Protein AF-A0A9P0M7F9-F1 (afdb_monomer_lite)

Secondary structure (DSSP, 8-state):
-HHHHHHHHHHHHHHHHHHHHHHHHHHHHHHHHHHHHHHHHHHHHHHHHHHHHHHHHHHHHHHHHHHHHHHHHHHHHHHHHHHHHHHHHHHHHHHHHHHHHHHHHHIIIII--HHHHHHHHHHHHHHHHHHHHHHHHHHHHHHHS--S-----HHHHHHHHHHHHHHTGGGSPPSSS--TTS-TT-SSPPHHHHHHHHTTHHHHHHHHHHHT-

Structure (mmCIF, N/CA/C/O backbone):
data_AF-A0A9P0M7F9-F1
#
_entry.id   AF-A0A9P0M7F9-F1
#
loop_
_atom_site.group_PDB
_atom_site.id
_atom_site.type_symbol
_atom_site.label_atom_id
_atom_site.label_alt_id
_atom_site.label_comp_id
_atom_site.label_asym_id
_atom_site.label_entity_id
_atom_site.label_seq_id
_atom_site.pdbx_PDB_ins_code
_atom_site.Cartn_x
_atom_site.Cartn_y
_atom_site.Cartn_z
_atom_site.occupancy
_atom_site.B_iso_or_equiv
_atom_site.auth_seq_id
_atom_site.auth_comp_id
_atom_site.auth_asym_id
_atom_site.auth_atom_id
_atom_site.pdbx_PDB_model_num
ATOM 1 N N . MET A 1 1 ? 75.084 3.796 -74.643 1.00 55.34 1 MET A N 1
ATOM 2 C CA . MET A 1 1 ? 74.891 2.445 -74.064 1.00 55.34 1 MET A CA 1
ATOM 3 C C . MET A 1 1 ? 74.131 2.438 -72.735 1.00 55.34 1 MET A C 1
ATOM 5 O O . MET A 1 1 ? 73.376 1.502 -72.531 1.00 55.34 1 MET A O 1
ATOM 9 N N . ALA A 1 2 ? 74.240 3.457 -71.868 1.00 57.69 2 ALA A N 1
ATOM 10 C CA . ALA A 1 2 ? 73.523 3.485 -70.578 1.00 57.69 2 ALA A CA 1
ATOM 11 C C . ALA A 1 2 ? 71.979 3.423 -70.687 1.00 57.69 2 ALA A C 1
ATOM 13 O O . ALA A 1 2 ? 71.331 2.761 -69.889 1.00 57.69 2 ALA A O 1
ATOM 14 N N . SER A 1 3 ? 71.382 4.046 -71.711 1.00 68.88 3 SER A N 1
ATOM 15 C CA . SER A 1 3 ? 69.916 4.082 -71.886 1.00 68.88 3 SER A CA 1
ATOM 16 C C . SER A 1 3 ? 69.284 2.717 -72.198 1.00 68.88 3 SER A C 1
ATOM 18 O O . SER A 1 3 ? 68.192 2.436 -71.718 1.00 68.88 3 SER A O 1
ATOM 20 N N . VAL A 1 4 ? 69.964 1.861 -72.965 1.00 71.88 4 VAL A N 1
ATOM 21 C CA . VAL A 1 4 ? 69.445 0.529 -73.319 1.00 71.88 4 VAL A CA 1
ATOM 22 C C . VAL A 1 4 ? 69.575 -0.426 -72.133 1.00 71.88 4 VAL A C 1
ATOM 24 O O . VAL A 1 4 ? 68.657 -1.187 -71.863 1.00 71.88 4 VAL A O 1
ATOM 27 N N . TYR A 1 5 ? 70.673 -0.334 -71.376 1.00 74.62 5 TYR A N 1
ATOM 28 C CA . TYR A 1 5 ? 70.847 -1.100 -70.142 1.00 74.62 5 TYR A CA 1
ATOM 29 C C . TYR A 1 5 ? 69.759 -0.777 -69.111 1.00 74.62 5 TYR A C 1
ATOM 31 O O . TYR A 1 5 ? 69.183 -1.696 -68.543 1.00 74.62 5 TYR A O 1
ATOM 39 N N . ASN A 1 6 ? 69.414 0.504 -68.941 1.00 72.06 6 ASN A N 1
ATOM 40 C CA . ASN A 1 6 ? 68.323 0.910 -68.053 1.00 72.06 6 ASN A CA 1
ATOM 41 C C . ASN A 1 6 ? 66.975 0.338 -68.506 1.00 72.06 6 ASN A C 1
ATOM 43 O O . ASN A 1 6 ? 66.248 -0.183 -67.681 1.00 72.06 6 ASN A O 1
ATOM 47 N N . LEU A 1 7 ? 66.678 0.327 -69.810 1.00 73.81 7 LEU A N 1
ATOM 48 C CA . LEU A 1 7 ? 65.448 -0.284 -70.335 1.00 73.81 7 LEU A CA 1
ATOM 49 C C . LEU A 1 7 ? 65.354 -1.790 -70.050 1.00 73.81 7 LEU A C 1
ATOM 51 O O . LEU A 1 7 ? 64.285 -2.280 -69.701 1.00 73.81 7 LEU A O 1
ATOM 55 N N . PHE A 1 8 ? 66.457 -2.530 -70.186 1.00 72.75 8 PHE A N 1
ATOM 56 C CA . PHE A 1 8 ? 66.479 -3.959 -69.859 1.00 72.75 8 PHE A CA 1
ATOM 57 C C . PHE A 1 8 ? 66.443 -4.211 -68.347 1.00 72.75 8 PHE A C 1
ATOM 59 O O . PHE A 1 8 ? 65.777 -5.143 -67.907 1.00 72.75 8 PHE A O 1
ATOM 66 N N . HIS A 1 9 ? 67.116 -3.381 -67.549 1.00 71.88 9 HIS A N 1
ATOM 67 C CA . HIS A 1 9 ? 67.087 -3.459 -66.089 1.00 71.88 9 HIS A CA 1
ATOM 68 C C . HIS A 1 9 ? 65.690 -3.139 -65.534 1.00 71.88 9 HIS A C 1
ATOM 70 O O . HIS A 1 9 ? 65.170 -3.892 -64.713 1.00 71.88 9 HIS A O 1
ATOM 76 N N . ASP A 1 10 ? 65.044 -2.099 -66.062 1.00 74.75 10 ASP A N 1
ATOM 77 C CA . ASP A 1 10 ? 63.665 -1.728 -65.747 1.00 74.75 10 ASP A CA 1
ATOM 78 C C . ASP A 1 10 ? 62.690 -2.834 -66.166 1.00 74.75 10 ASP A C 1
ATOM 80 O O . ASP A 1 10 ? 61.773 -3.145 -65.415 1.00 74.75 10 ASP A O 1
ATOM 84 N N . ALA A 1 11 ? 62.901 -3.480 -67.321 1.00 76.62 11 ALA A N 1
ATOM 85 C CA . ALA A 1 11 ? 62.076 -4.603 -67.771 1.00 76.62 11 ALA A CA 1
ATOM 86 C C . ALA A 1 11 ? 62.201 -5.841 -66.864 1.00 76.62 11 ALA A C 1
ATOM 88 O O . ALA A 1 11 ? 61.202 -6.517 -66.632 1.00 76.62 11 ALA A O 1
ATOM 89 N N . ILE A 1 12 ? 63.396 -6.119 -66.325 1.00 80.12 12 ILE A N 1
ATOM 90 C CA . ILE A 1 12 ? 63.628 -7.224 -65.377 1.00 80.12 12 ILE A CA 1
ATOM 91 C C . ILE A 1 12 ? 62.911 -6.964 -64.043 1.00 80.12 12 ILE A C 1
ATOM 93 O O . ILE A 1 12 ? 62.322 -7.881 -63.484 1.00 80.12 12 ILE A O 1
ATOM 97 N N . HIS A 1 13 ? 62.909 -5.721 -63.553 1.00 83.12 13 HIS A N 1
ATOM 98 C CA . HIS A 1 13 ? 62.245 -5.346 -62.294 1.00 83.12 13 HIS A CA 1
ATOM 99 C C . HIS A 1 13 ? 60.774 -4.932 -62.459 1.00 83.12 13 HIS A C 1
ATOM 101 O O . HIS A 1 13 ? 60.082 -4.655 -61.476 1.00 83.12 13 HIS A O 1
ATOM 107 N N . MET A 1 14 ? 60.273 -4.898 -63.697 1.00 83.12 14 MET A N 1
ATOM 108 C CA . MET A 1 14 ? 58.905 -4.491 -64.005 1.00 83.12 14 MET A CA 1
ATOM 109 C C . MET A 1 14 ? 57.887 -5.436 -63.365 1.00 83.12 14 MET A C 1
ATOM 111 O O . MET A 1 14 ? 56.910 -4.965 -62.787 1.00 83.12 14 MET A O 1
ATOM 115 N N . GLU A 1 15 ? 58.125 -6.746 -63.424 1.00 83.56 15 GLU A N 1
ATOM 116 C CA . GLU A 1 15 ? 57.237 -7.759 -62.844 1.00 83.56 15 GLU A CA 1
ATOM 117 C C . GLU A 1 15 ? 57.105 -7.591 -61.322 1.00 83.56 15 GLU A C 1
ATOM 119 O O . GLU A 1 15 ? 55.988 -7.448 -60.819 1.00 83.56 15 GLU A O 1
ATOM 124 N N . ASP A 1 16 ? 58.231 -7.473 -60.612 1.00 86.88 16 ASP A N 1
ATOM 125 C CA . ASP A 1 16 ? 58.261 -7.249 -59.161 1.00 86.88 16 ASP A CA 1
ATOM 126 C C . ASP A 1 16 ? 57.540 -5.948 -58.772 1.00 86.88 16 ASP A C 1
ATOM 128 O O . ASP A 1 16 ? 56.720 -5.929 -57.851 1.00 86.88 16 ASP A O 1
ATOM 132 N N . SER A 1 17 ? 57.768 -4.863 -59.522 1.00 87.62 17 SER A N 1
ATOM 133 C CA . SER A 1 17 ? 57.116 -3.570 -59.272 1.00 87.62 17 SER A CA 1
ATOM 134 C C . SER A 1 17 ? 55.595 -3.610 -59.478 1.00 87.62 17 SER A C 1
ATOM 136 O O . SER A 1 17 ? 54.840 -2.928 -58.776 1.00 87.62 17 SER A O 1
ATOM 138 N N . ILE A 1 18 ? 55.117 -4.423 -60.429 1.00 88.75 18 ILE A N 1
ATOM 139 C CA . ILE A 1 18 ? 53.688 -4.624 -60.675 1.00 88.75 18 ILE A CA 1
ATOM 140 C C . ILE A 1 18 ? 53.069 -5.368 -59.491 1.00 88.75 18 ILE A C 1
ATOM 142 O O . ILE A 1 18 ? 52.031 -4.929 -58.987 1.00 88.75 18 ILE A O 1
ATOM 146 N N . VAL A 1 19 ? 53.701 -6.452 -59.033 1.00 91.06 19 VAL A N 1
ATOM 147 C CA . VAL A 1 19 ? 53.241 -7.233 -57.874 1.00 91.06 19 VAL A CA 1
ATOM 148 C C . VAL A 1 19 ? 53.177 -6.352 -56.627 1.00 91.06 19 VAL A C 1
ATOM 150 O O . VAL A 1 19 ? 52.121 -6.274 -55.996 1.00 91.06 19 VAL A O 1
ATOM 153 N N . GLU A 1 20 ? 54.238 -5.598 -56.333 1.00 91.44 20 GLU A N 1
ATOM 154 C CA . GLU A 1 20 ? 54.281 -4.691 -55.182 1.00 91.44 20 GLU A CA 1
ATOM 155 C C . GLU A 1 20 ? 53.149 -3.650 -55.242 1.00 91.44 20 GLU A C 1
ATOM 157 O O . GLU A 1 20 ? 52.438 -3.412 -54.261 1.00 91.44 20 GLU A O 1
ATOM 162 N N . ARG A 1 21 ? 52.898 -3.065 -56.420 1.00 89.50 21 ARG A N 1
ATOM 163 C CA . ARG A 1 21 ? 51.807 -2.102 -56.610 1.00 89.50 21 ARG A CA 1
ATOM 164 C C . ARG A 1 21 ? 50.426 -2.730 -56.397 1.00 89.50 21 ARG A C 1
ATOM 166 O O . ARG A 1 21 ? 49.539 -2.073 -55.844 1.00 89.50 21 ARG A O 1
ATOM 173 N N . TYR A 1 22 ? 50.216 -3.977 -56.821 1.00 92.44 22 TYR A N 1
ATOM 174 C CA . TYR A 1 22 ? 48.973 -4.707 -56.553 1.00 92.44 22 TYR A CA 1
ATOM 175 C C . TYR A 1 22 ? 48.783 -4.978 -55.059 1.00 92.44 22 TYR A C 1
ATOM 177 O O . TYR A 1 22 ? 47.686 -4.759 -54.540 1.00 92.44 22 TYR A O 1
ATOM 185 N N . GLU A 1 23 ? 49.832 -5.390 -54.349 1.00 93.50 23 GLU A N 1
ATOM 186 C CA . GLU A 1 23 ? 49.785 -5.609 -52.900 1.00 93.50 23 GLU A CA 1
ATOM 187 C C . GLU A 1 23 ? 49.475 -4.318 -52.136 1.00 93.50 23 GLU A C 1
ATOM 189 O O . GLU A 1 23 ? 48.595 -4.299 -51.269 1.00 93.50 23 GLU A O 1
ATOM 194 N N . GLN A 1 24 ? 50.122 -3.209 -52.507 1.00 92.44 24 GLN A N 1
ATOM 195 C CA . GLN A 1 24 ? 49.855 -1.889 -51.936 1.00 92.44 24 GLN A CA 1
ATOM 196 C C . GLN A 1 24 ? 48.401 -1.454 -52.172 1.00 92.44 24 GLN A C 1
ATOM 198 O O . GLN A 1 24 ? 47.725 -1.016 -51.235 1.00 92.44 24 GLN A O 1
ATOM 203 N N . ASN A 1 25 ? 47.880 -1.625 -53.391 1.00 93.12 25 ASN A N 1
ATOM 204 C CA . ASN A 1 25 ? 46.483 -1.321 -53.708 1.00 93.12 25 ASN A CA 1
ATOM 205 C C . ASN A 1 25 ? 45.510 -2.195 -52.901 1.00 93.12 25 ASN A C 1
ATOM 207 O O . ASN A 1 25 ? 44.566 -1.672 -52.305 1.00 93.12 25 ASN A O 1
ATOM 211 N N . ASN A 1 26 ? 45.767 -3.501 -52.795 1.00 94.00 26 ASN A N 1
ATOM 212 C CA . ASN A 1 26 ? 44.956 -4.420 -51.991 1.00 94.00 26 ASN A CA 1
ATOM 213 C C . ASN A 1 26 ? 44.969 -4.051 -50.500 1.00 94.00 26 ASN A C 1
ATOM 215 O O . ASN A 1 26 ? 43.933 -4.118 -49.827 1.00 94.00 26 ASN A O 1
ATOM 219 N N . ALA A 1 27 ? 46.113 -3.610 -49.970 1.00 93.69 27 ALA A N 1
ATOM 220 C CA . ALA A 1 27 ? 46.226 -3.132 -48.597 1.00 93.69 27 ALA A CA 1
ATOM 221 C C . ALA A 1 27 ? 45.423 -1.839 -48.371 1.00 93.69 27 ALA A C 1
ATOM 223 O O . ALA A 1 27 ? 44.757 -1.696 -47.340 1.00 93.69 27 ALA A O 1
ATOM 224 N N . VAL A 1 28 ? 45.441 -0.905 -49.329 1.00 94.62 28 VAL A N 1
ATOM 225 C CA . VAL A 1 28 ? 44.639 0.329 -49.280 1.00 94.62 28 VAL A CA 1
ATOM 226 C C . VAL A 1 28 ? 43.144 0.015 -49.323 1.00 94.62 28 VAL A C 1
ATOM 228 O O . VAL A 1 28 ? 42.396 0.524 -48.483 1.00 94.62 28 VAL A O 1
ATOM 231 N N . GLU A 1 29 ? 42.704 -0.859 -50.228 1.00 94.94 29 GLU A N 1
ATOM 232 C CA . GLU A 1 29 ? 41.298 -1.269 -50.324 1.00 94.94 29 GLU A CA 1
ATOM 233 C C . GLU A 1 29 ? 40.830 -2.009 -49.067 1.00 94.94 29 GLU A C 1
ATOM 235 O O . GLU A 1 29 ? 39.766 -1.703 -48.521 1.00 94.94 29 GLU A O 1
ATOM 240 N N . SER A 1 30 ? 41.670 -2.879 -48.502 1.00 95.62 30 SER A N 1
ATOM 241 C CA . SER A 1 30 ? 41.392 -3.530 -47.217 1.00 95.62 30 SER A CA 1
ATOM 242 C C . SER A 1 30 ? 41.215 -2.505 -46.092 1.00 95.62 30 SER A C 1
ATOM 244 O O . SER A 1 30 ? 40.241 -2.561 -45.338 1.00 95.62 30 SER A O 1
ATOM 246 N N . ARG A 1 31 ? 42.105 -1.506 -45.990 1.00 95.94 31 ARG A N 1
ATOM 247 C CA . ARG A 1 31 ? 41.995 -0.424 -44.991 1.00 95.94 31 ARG A CA 1
ATOM 248 C C . ARG A 1 31 ? 40.709 0.387 -45.166 1.00 95.94 31 ARG A C 1
ATOM 250 O O . ARG A 1 31 ? 40.036 0.668 -44.171 1.00 95.94 31 ARG A O 1
ATOM 257 N N . ARG A 1 32 ? 40.344 0.731 -46.406 1.00 96.69 32 ARG A N 1
ATOM 258 C CA . ARG A 1 32 ? 39.088 1.431 -46.735 1.00 96.69 32 ARG A CA 1
ATOM 259 C C . ARG A 1 32 ? 37.873 0.608 -46.331 1.00 96.69 32 ARG A C 1
ATOM 261 O O . ARG A 1 32 ? 36.971 1.137 -45.680 1.00 96.69 32 ARG A O 1
ATOM 268 N N . HIS A 1 33 ? 37.882 -0.688 -46.632 1.00 97.19 33 HIS A N 1
ATOM 269 C CA . HIS A 1 33 ? 36.822 -1.608 -46.244 1.00 97.19 33 HIS A CA 1
ATOM 270 C C . HIS A 1 33 ? 36.648 -1.665 -44.719 1.00 97.19 33 HIS A C 1
ATOM 272 O O . HIS A 1 33 ? 35.543 -1.466 -44.211 1.00 97.19 33 HIS A O 1
ATOM 278 N N . PHE A 1 34 ? 37.735 -1.830 -43.957 1.00 97.75 34 PHE A N 1
ATOM 279 C CA . PHE A 1 34 ? 37.673 -1.826 -42.491 1.00 97.75 34 PHE A CA 1
ATOM 280 C C . PHE A 1 34 ? 37.187 -0.491 -41.915 1.00 97.75 34 PHE A C 1
ATOM 282 O O . PHE A 1 34 ? 36.407 -0.480 -40.958 1.00 97.75 34 PHE A O 1
ATOM 289 N N . ALA A 1 35 ? 37.6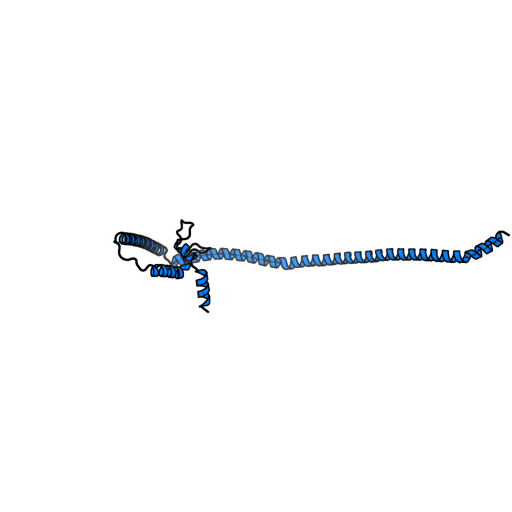18 0.637 -42.483 1.00 97.12 35 ALA A N 1
ATOM 290 C CA . ALA A 1 35 ? 37.130 1.952 -42.082 1.00 97.12 35 ALA A CA 1
ATOM 291 C C . ALA A 1 35 ? 35.618 2.086 -42.334 1.00 97.12 35 ALA A C 1
ATOM 293 O O . ALA A 1 35 ? 34.876 2.489 -41.433 1.00 97.12 35 ALA A O 1
ATOM 294 N N . ALA A 1 36 ? 35.140 1.662 -43.508 1.00 97.88 36 ALA A N 1
ATOM 295 C CA . ALA A 1 36 ? 33.720 1.645 -43.840 1.00 97.88 36 ALA A CA 1
ATOM 296 C C . ALA A 1 36 ? 32.921 0.762 -42.868 1.00 97.88 36 ALA A C 1
ATOM 298 O O . ALA A 1 36 ? 31.905 1.208 -42.332 1.00 97.88 36 ALA A O 1
ATOM 299 N N . LEU A 1 37 ? 33.402 -0.446 -42.551 1.00 98.00 37 LEU A N 1
ATOM 300 C CA . LEU A 1 37 ? 32.763 -1.330 -41.570 1.00 98.00 37 LEU A CA 1
ATOM 301 C C . LEU A 1 37 ? 32.665 -0.687 -40.181 1.00 98.00 37 LEU A C 1
ATOM 303 O O . LEU A 1 37 ? 31.619 -0.788 -39.533 1.00 98.00 37 LEU A O 1
ATOM 307 N N . LYS A 1 38 ? 33.715 0.008 -39.722 1.00 98.12 38 LYS A N 1
ATOM 308 C CA . LYS A 1 38 ? 33.694 0.736 -38.441 1.00 98.12 38 LYS A CA 1
ATOM 309 C C . LYS A 1 38 ? 32.618 1.821 -38.437 1.00 98.12 38 LYS A C 1
ATOM 311 O O . LYS A 1 38 ? 31.811 1.868 -37.505 1.00 98.12 38 LYS A O 1
ATOM 316 N N . ILE A 1 39 ? 32.557 2.642 -39.486 1.00 97.94 39 ILE A N 1
ATOM 317 C CA . ILE A 1 39 ? 31.544 3.700 -39.625 1.00 97.94 39 ILE A CA 1
ATOM 318 C C . ILE A 1 39 ? 30.140 3.089 -39.626 1.00 97.94 39 ILE A C 1
ATOM 320 O O . ILE A 1 39 ? 29.283 3.490 -38.835 1.00 97.94 39 ILE A O 1
ATOM 324 N N . GLN A 1 40 ? 29.912 2.067 -40.451 1.00 98.25 40 GLN A N 1
ATOM 325 C CA . GLN A 1 40 ? 28.617 1.404 -40.553 1.00 98.25 40 GLN A CA 1
ATOM 326 C C . GLN A 1 40 ? 28.183 0.774 -39.223 1.00 98.25 40 GLN A C 1
ATOM 328 O O . GLN A 1 40 ? 27.026 0.916 -38.823 1.00 98.25 40 GLN A O 1
ATOM 333 N N . LYS A 1 41 ? 29.095 0.103 -38.507 1.00 97.94 41 LYS A N 1
ATOM 334 C CA . LYS A 1 41 ? 28.829 -0.471 -37.179 1.00 97.94 41 LYS A CA 1
ATOM 335 C C . LYS A 1 41 ? 28.378 0.610 -36.198 1.00 97.94 41 LYS A C 1
ATOM 337 O O . LYS A 1 41 ? 27.361 0.439 -35.520 1.00 97.94 41 LYS A O 1
ATOM 342 N N . HIS A 1 42 ? 29.101 1.727 -36.128 1.00 98.31 42 HIS A N 1
ATOM 343 C CA . HIS A 1 42 ? 28.744 2.830 -35.237 1.00 98.31 42 HIS A CA 1
ATOM 344 C C . HIS A 1 42 ? 27.404 3.464 -35.611 1.00 98.31 42 HIS A C 1
ATOM 346 O O . HIS A 1 42 ? 26.583 3.698 -34.721 1.00 98.31 42 HIS A O 1
ATOM 352 N N . PHE A 1 43 ? 27.149 3.667 -36.904 1.00 98.25 43 PHE A N 1
ATOM 353 C CA . PHE A 1 43 ? 25.902 4.239 -37.398 1.00 98.25 43 PHE A CA 1
ATOM 354 C C . PHE A 1 43 ? 24.690 3.346 -37.096 1.00 98.25 43 PHE A C 1
ATOM 356 O O . PHE A 1 43 ? 23.711 3.810 -36.509 1.00 98.25 43 PHE A O 1
ATOM 363 N N . ARG A 1 44 ? 24.773 2.038 -37.381 1.00 98.38 44 ARG A N 1
ATOM 364 C CA . ARG A 1 44 ? 23.717 1.066 -37.032 1.00 98.38 44 ARG A CA 1
ATOM 365 C C . ARG A 1 44 ? 23.447 1.048 -35.524 1.00 98.38 44 ARG A C 1
ATOM 367 O O . ARG A 1 44 ? 22.290 1.049 -35.094 1.00 98.38 44 ARG A O 1
ATOM 374 N N . GLY A 1 45 ? 24.506 1.103 -34.712 1.00 98.44 45 GLY A N 1
ATOM 375 C CA . GLY A 1 45 ? 24.391 1.211 -33.257 1.00 98.44 45 GLY A CA 1
ATOM 376 C C . GLY A 1 45 ? 23.712 2.509 -32.802 1.00 98.44 45 GLY A C 1
ATOM 377 O O . GLY A 1 45 ? 22.857 2.480 -31.918 1.00 98.44 45 GLY A O 1
ATOM 378 N N . PHE A 1 46 ? 24.054 3.644 -33.415 1.00 98.38 46 PHE A N 1
ATOM 379 C CA . PHE A 1 46 ? 23.434 4.943 -33.140 1.00 98.38 46 PHE A CA 1
ATOM 380 C C . PHE A 1 46 ? 21.933 4.938 -33.453 1.00 98.38 46 PHE A C 1
ATOM 382 O O . PHE A 1 46 ? 21.132 5.290 -32.584 1.00 98.38 46 PHE A O 1
ATOM 389 N N . LEU A 1 47 ? 21.541 4.462 -34.640 1.00 98.50 47 LEU A N 1
ATOM 390 C CA . LEU A 1 47 ? 20.134 4.352 -35.035 1.00 98.50 47 LEU A CA 1
ATOM 391 C C . LEU A 1 47 ? 19.337 3.478 -34.061 1.00 98.50 47 LEU A C 1
ATOM 393 O O . LEU A 1 47 ? 18.263 3.873 -33.603 1.00 98.50 47 LEU A O 1
ATOM 397 N N . THR A 1 48 ? 19.889 2.320 -33.697 1.00 98.50 48 THR A N 1
ATOM 398 C CA . THR A 1 48 ? 19.244 1.372 -32.779 1.00 98.50 48 THR A CA 1
ATOM 399 C C . THR A 1 48 ? 19.034 1.989 -31.397 1.00 98.50 48 THR A C 1
ATOM 401 O O . THR A 1 48 ? 17.919 1.974 -30.873 1.00 98.50 48 THR A O 1
ATOM 404 N N . ARG A 1 49 ? 20.072 2.615 -30.823 1.00 98.50 49 ARG A N 1
ATOM 405 C CA . ARG A 1 49 ? 19.964 3.289 -29.518 1.00 98.50 49 ARG A CA 1
ATOM 406 C C . ARG A 1 49 ? 18.949 4.429 -29.544 1.00 98.50 49 ARG A C 1
ATOM 408 O O . ARG A 1 49 ? 18.169 4.559 -28.605 1.00 98.50 49 ARG A O 1
ATOM 415 N N . ASN A 1 50 ? 18.912 5.228 -30.609 1.00 98.38 50 ASN A N 1
ATOM 416 C CA . ASN A 1 50 ? 17.931 6.307 -30.740 1.00 98.38 50 ASN A CA 1
ATOM 417 C C . ASN A 1 50 ? 16.501 5.778 -30.863 1.00 98.38 50 ASN A C 1
ATOM 419 O O . ASN A 1 50 ? 15.591 6.318 -30.230 1.00 98.38 50 ASN A O 1
ATOM 423 N N . ARG A 1 51 ? 16.299 4.692 -31.619 1.00 98.31 51 ARG A N 1
ATOM 424 C CA . ARG A 1 51 ? 14.998 4.022 -31.711 1.00 98.31 51 ARG A CA 1
ATOM 425 C C . ARG A 1 51 ? 14.533 3.536 -30.341 1.00 98.31 51 ARG A C 1
ATOM 427 O O . ARG A 1 51 ? 13.408 3.847 -29.960 1.00 98.31 51 ARG A O 1
ATOM 434 N N . ILE A 1 52 ? 15.390 2.844 -29.588 1.00 98.56 52 ILE A N 1
ATOM 435 C CA . ILE A 1 52 ? 15.061 2.358 -28.238 1.00 98.56 52 ILE A CA 1
ATOM 436 C C . ILE A 1 52 ? 14.735 3.526 -27.301 1.00 98.56 52 ILE A C 1
ATOM 438 O O . ILE A 1 52 ? 13.692 3.504 -26.654 1.00 98.56 52 ILE A O 1
ATOM 442 N N . LYS A 1 53 ? 15.558 4.585 -27.277 1.00 98.56 53 LYS A N 1
ATOM 443 C CA . LYS A 1 53 ? 15.291 5.788 -26.466 1.00 98.56 53 LYS A CA 1
ATOM 444 C C . LYS A 1 53 ? 13.911 6.379 -26.756 1.00 98.56 53 LYS A C 1
ATOM 446 O O . LYS A 1 53 ? 13.175 6.724 -25.833 1.00 98.56 53 LYS A O 1
ATOM 451 N N . ARG A 1 54 ? 13.540 6.472 -28.036 1.00 98.38 54 ARG A N 1
ATOM 452 C CA . ARG A 1 54 ? 12.229 6.977 -28.455 1.00 98.38 54 ARG A CA 1
ATOM 453 C C . ARG A 1 54 ? 11.092 6.057 -28.003 1.00 98.38 54 ARG A C 1
ATOM 455 O O . ARG A 1 54 ? 10.108 6.549 -27.459 1.00 98.38 54 ARG A O 1
ATOM 462 N N . LEU A 1 55 ? 11.237 4.743 -28.175 1.00 98.50 55 LEU A N 1
ATOM 463 C CA . LEU A 1 55 ? 10.248 3.764 -27.710 1.00 98.50 55 LEU A CA 1
ATOM 464 C C . LEU A 1 55 ? 10.063 3.823 -26.190 1.00 98.50 55 LEU A C 1
ATOM 466 O O . LEU A 1 55 ? 8.930 3.886 -25.725 1.00 98.50 55 LEU A O 1
ATOM 470 N N . HIS A 1 56 ? 11.152 3.899 -25.421 1.00 98.62 56 HIS A N 1
ATOM 471 C CA . HIS A 1 56 ? 11.091 4.065 -23.967 1.00 98.62 56 HIS A CA 1
ATOM 472 C C . HIS A 1 56 ? 10.351 5.344 -23.570 1.00 98.62 56 HIS A C 1
ATOM 474 O O . HIS A 1 56 ? 9.503 5.303 -22.684 1.00 98.62 56 HIS A O 1
ATOM 480 N N . LYS A 1 57 ? 10.608 6.471 -24.248 1.00 98.56 57 LYS A N 1
ATOM 481 C CA . LYS A 1 57 ? 9.895 7.730 -23.983 1.00 98.56 57 LYS A CA 1
ATOM 482 C C . LYS A 1 57 ? 8.381 7.574 -24.158 1.00 98.56 57 LYS A C 1
ATOM 484 O O . LYS A 1 57 ? 7.624 8.030 -23.302 1.00 98.56 57 LYS A O 1
ATOM 489 N N . TYR A 1 58 ? 7.940 6.924 -25.235 1.00 98.44 58 TYR A N 1
ATOM 490 C CA . TYR A 1 58 ? 6.514 6.680 -25.469 1.00 98.44 58 TYR A CA 1
ATOM 491 C C . TYR A 1 58 ? 5.920 5.684 -24.473 1.00 98.44 58 TYR A C 1
ATOM 493 O O . TYR A 1 58 ? 4.847 5.940 -23.933 1.00 98.44 58 TYR A O 1
ATOM 501 N N . ALA A 1 59 ? 6.632 4.600 -24.161 1.00 98.50 59 ALA A N 1
ATOM 502 C CA . ALA A 1 59 ? 6.196 3.633 -23.159 1.00 98.50 59 ALA A CA 1
ATOM 503 C C . ALA A 1 59 ? 6.003 4.300 -21.789 1.00 98.50 59 ALA A C 1
ATOM 505 O O . ALA A 1 59 ? 4.949 4.151 -21.177 1.00 98.50 59 ALA A O 1
ATOM 506 N N . ILE A 1 60 ? 6.965 5.115 -21.344 1.00 98.56 60 ILE A N 1
ATOM 507 C CA . ILE A 1 60 ? 6.869 5.873 -20.089 1.00 98.56 60 ILE A CA 1
ATOM 508 C C . ILE A 1 60 ? 5.675 6.832 -20.120 1.00 98.56 60 ILE A C 1
ATOM 510 O O . ILE A 1 60 ? 4.972 6.957 -19.118 1.00 98.56 60 ILE A O 1
ATOM 514 N N . LEU A 1 61 ? 5.415 7.500 -21.251 1.00 98.50 61 LEU A N 1
ATOM 515 C CA . LEU A 1 61 ? 4.264 8.393 -21.400 1.00 98.50 61 LEU A CA 1
ATOM 516 C C . LEU A 1 61 ? 2.935 7.646 -21.232 1.00 98.50 61 LEU A C 1
ATOM 518 O O . LEU A 1 61 ? 2.086 8.093 -20.461 1.00 98.50 61 LEU A O 1
ATOM 522 N N . ILE A 1 62 ? 2.767 6.504 -21.897 1.00 98.38 62 ILE A N 1
ATOM 523 C CA . ILE A 1 62 ? 1.560 5.673 -21.774 1.00 98.38 62 ILE A CA 1
ATOM 524 C C . ILE A 1 62 ? 1.420 5.163 -20.339 1.00 98.38 62 ILE A C 1
ATOM 526 O O . ILE A 1 62 ? 0.379 5.307 -19.709 1.00 98.38 62 ILE A O 1
ATOM 530 N N . GLN A 1 63 ? 2.497 4.630 -19.770 1.00 98.50 63 GLN A N 1
ATOM 531 C CA . GLN A 1 63 ? 2.465 4.072 -18.425 1.00 98.50 63 GLN A CA 1
ATOM 532 C C . GLN A 1 63 ? 2.143 5.127 -17.358 1.00 98.50 63 GLN A C 1
ATOM 534 O O . GLN A 1 63 ? 1.326 4.871 -16.474 1.00 98.50 63 GLN A O 1
ATOM 539 N N . LYS A 1 64 ? 2.761 6.316 -17.409 1.00 97.94 64 LYS A N 1
ATOM 540 C CA . LYS A 1 64 ? 2.501 7.376 -16.418 1.00 97.94 64 LYS A CA 1
ATOM 541 C C . LYS A 1 64 ? 1.081 7.929 -16.539 1.00 97.94 64 LYS A C 1
ATOM 543 O O . LYS A 1 64 ? 0.448 8.205 -15.524 1.00 97.94 64 LYS A O 1
ATOM 548 N N . THR A 1 65 ? 0.575 8.073 -17.766 1.00 98.38 65 THR A N 1
ATOM 549 C CA . THR A 1 65 ? -0.787 8.569 -18.008 1.00 98.38 65 THR A CA 1
ATOM 550 C C . THR A 1 65 ? -1.820 7.556 -17.535 1.00 98.38 65 THR A C 1
ATOM 552 O O . THR A 1 65 ? -2.731 7.938 -16.804 1.00 98.38 65 THR A O 1
ATOM 555 N N . PHE A 1 66 ? -1.616 6.272 -17.837 1.00 98.19 66 PHE A N 1
ATOM 556 C CA . PHE A 1 66 ? -2.480 5.192 -17.373 1.00 98.19 66 PHE A CA 1
ATOM 557 C C . PHE A 1 66 ? -2.497 5.071 -15.845 1.00 98.19 66 PHE A C 1
ATOM 559 O O . PHE A 1 66 ? -3.570 5.056 -15.251 1.00 98.19 66 PHE A O 1
ATOM 566 N N . ARG A 1 67 ? -1.331 5.078 -15.179 1.00 98.00 67 ARG A N 1
ATOM 567 C CA . ARG A 1 67 ? -1.265 5.060 -13.703 1.00 98.00 67 ARG A CA 1
ATOM 568 C C . ARG A 1 67 ? -1.987 6.255 -13.079 1.00 98.00 67 ARG A C 1
ATOM 570 O O . ARG A 1 67 ? -2.695 6.094 -12.091 1.00 98.00 67 ARG A O 1
ATOM 577 N N . GLY A 1 68 ? -1.841 7.441 -13.672 1.00 98.00 68 GLY A N 1
ATOM 578 C CA . GLY A 1 68 ? -2.564 8.632 -13.229 1.00 98.00 68 GLY A CA 1
ATOM 579 C C . GLY A 1 68 ? -4.078 8.523 -13.426 1.00 98.00 68 GLY A C 1
ATOM 580 O O . GLY A 1 68 ? -4.834 8.946 -12.556 1.00 98.00 68 GLY A O 1
ATOM 581 N N . TRP A 1 69 ? -4.529 7.956 -14.548 1.00 97.88 69 TRP A N 1
ATOM 582 C CA . TRP A 1 69 ? -5.950 7.698 -14.794 1.00 97.88 69 TRP A CA 1
ATOM 583 C C . TRP A 1 69 ? -6.516 6.690 -13.793 1.00 97.88 69 TRP A C 1
ATOM 585 O O . TRP A 1 69 ? -7.531 6.979 -13.173 1.00 97.88 69 TRP A O 1
ATOM 595 N N . LEU A 1 70 ? -5.815 5.578 -13.557 1.00 97.75 70 LEU A N 1
ATOM 596 C CA . LEU A 1 70 ? -6.224 4.540 -12.610 1.00 97.75 70 LEU A CA 1
ATOM 597 C C . LEU A 1 70 ? -6.417 5.109 -11.197 1.00 97.75 70 LEU A C 1
ATOM 599 O O . LEU A 1 70 ? -7.414 4.824 -10.540 1.00 97.75 70 LEU A O 1
ATOM 603 N N . ALA A 1 71 ? -5.485 5.959 -10.753 1.00 96.75 71 ALA A N 1
ATOM 604 C CA . ALA A 1 71 ? -5.607 6.659 -9.482 1.00 96.75 71 ALA A CA 1
ATOM 605 C C . ALA A 1 71 ? -6.840 7.572 -9.458 1.00 96.75 71 ALA A C 1
ATOM 607 O O . ALA A 1 71 ? -7.636 7.480 -8.535 1.00 96.75 71 ALA A O 1
ATOM 608 N N . ARG A 1 72 ? -7.046 8.415 -10.477 1.00 96.62 72 ARG A N 1
ATOM 609 C CA . ARG A 1 72 ? -8.218 9.308 -10.533 1.00 96.62 72 ARG A CA 1
ATOM 610 C C . ARG A 1 72 ? -9.547 8.561 -10.617 1.00 96.62 72 ARG A C 1
ATOM 612 O O . ARG A 1 72 ? -10.535 9.070 -10.111 1.00 96.62 72 ARG A O 1
ATOM 619 N N . TYR A 1 73 ? -9.561 7.394 -11.250 1.00 96.81 73 TYR A N 1
ATOM 620 C CA . TYR A 1 73 ? -10.758 6.580 -11.400 1.00 96.81 73 TYR A CA 1
ATOM 621 C C . TYR A 1 73 ? -11.138 5.883 -10.088 1.00 96.81 73 TYR A C 1
ATOM 623 O O . TYR A 1 73 ? -12.281 5.973 -9.669 1.00 96.81 73 TYR A O 1
ATOM 631 N N . HIS A 1 74 ? -10.182 5.251 -9.398 1.00 95.75 74 HIS A N 1
ATOM 632 C CA . HIS A 1 74 ? -10.481 4.461 -8.194 1.00 95.75 74 HIS A CA 1
ATOM 633 C C . HIS A 1 74 ? -10.367 5.219 -6.866 1.00 95.75 74 HIS A C 1
ATOM 635 O O . HIS A 1 74 ? -10.898 4.762 -5.855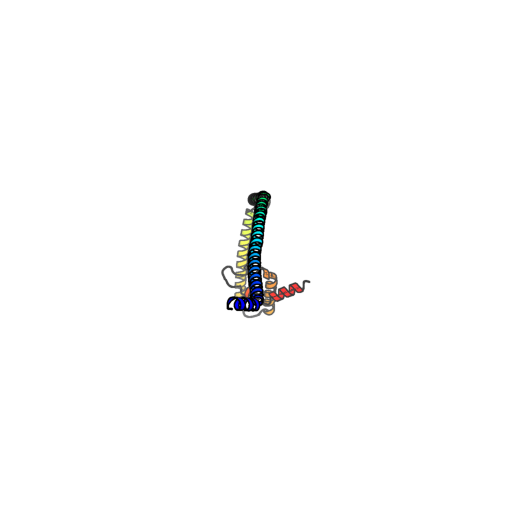 1.00 95.75 74 HIS A O 1
ATOM 641 N N . LEU A 1 75 ? -9.623 6.327 -6.811 1.00 96.50 75 LEU A N 1
ATOM 642 C CA . LEU A 1 75 ? -9.430 7.071 -5.565 1.00 96.50 75 LEU A CA 1
ATOM 643 C C . LEU A 1 75 ? -10.742 7.632 -4.989 1.00 96.50 75 LEU A C 1
ATOM 645 O O . LEU A 1 75 ? -10.896 7.524 -3.775 1.00 96.50 75 LEU A O 1
ATOM 649 N N . PRO A 1 76 ? -11.685 8.180 -5.784 1.00 96.31 76 PRO A N 1
ATOM 650 C CA . PRO A 1 76 ? -12.963 8.657 -5.258 1.00 96.31 76 PRO A CA 1
ATOM 651 C C . PRO A 1 76 ? -13.741 7.565 -4.520 1.00 96.31 76 PRO A C 1
ATOM 653 O O . PRO A 1 76 ? -14.126 7.780 -3.375 1.00 96.31 76 PRO A O 1
ATOM 656 N N . ASP A 1 77 ? -13.878 6.378 -5.117 1.00 96.44 77 ASP A N 1
ATOM 657 C CA . ASP A 1 77 ? -14.597 5.252 -4.504 1.00 96.44 77 ASP A CA 1
ATOM 658 C C . ASP A 1 77 ? -13.932 4.810 -3.196 1.00 96.44 77 ASP A C 1
ATOM 660 O O . ASP A 1 77 ? -14.594 4.638 -2.174 1.00 96.44 77 ASP A O 1
ATOM 664 N N . ARG A 1 78 ? -12.595 4.700 -3.192 1.00 95.81 78 ARG A N 1
ATOM 665 C CA . ARG A 1 78 ? -11.836 4.347 -1.982 1.00 95.81 78 ARG A CA 1
ATOM 666 C C . ARG A 1 78 ? -11.956 5.398 -0.882 1.00 95.81 78 ARG A C 1
ATOM 668 O O . ARG A 1 78 ? -11.975 5.043 0.295 1.00 95.81 78 ARG A O 1
ATOM 675 N N . LEU A 1 79 ? -11.983 6.680 -1.246 1.00 97.25 79 LEU A N 1
ATOM 676 C CA . LEU A 1 79 ? -12.172 7.769 -0.290 1.00 97.25 79 LEU A CA 1
ATOM 677 C C . LEU A 1 79 ? -13.587 7.751 0.280 1.00 97.25 79 LEU A C 1
ATOM 679 O O . LEU A 1 79 ? -13.736 7.897 1.489 1.00 97.25 79 LEU A O 1
ATOM 683 N N . HIS A 1 80 ? -14.599 7.527 -0.557 1.00 97.31 80 HIS A N 1
ATOM 684 C CA . HIS A 1 80 ? -15.983 7.407 -0.112 1.00 97.31 80 HIS A CA 1
ATOM 685 C C . HIS A 1 80 ? -16.129 6.264 0.897 1.00 97.31 80 HIS A C 1
ATOM 687 O O . HIS A 1 80 ? -16.527 6.508 2.031 1.00 97.31 80 HIS A O 1
ATOM 693 N N . GLU A 1 81 ? -15.648 5.065 0.557 1.00 97.56 81 GLU A N 1
ATOM 694 C CA . GLU A 1 81 ? -15.675 3.908 1.459 1.00 97.56 81 GLU A CA 1
ATOM 695 C C . GLU A 1 81 ? -14.924 4.181 2.777 1.00 97.56 81 GLU A C 1
ATOM 697 O O . GLU A 1 81 ? -15.330 3.750 3.859 1.00 97.56 81 GLU A O 1
ATOM 702 N N . TYR A 1 82 ? -13.811 4.918 2.710 1.00 97.88 82 TYR A N 1
ATOM 703 C CA . TYR A 1 82 ? -13.065 5.330 3.895 1.00 97.88 82 TYR A CA 1
ATOM 704 C C . TYR A 1 82 ? -13.877 6.260 4.804 1.00 97.88 82 TYR A C 1
ATOM 706 O O . TYR A 1 82 ? -13.932 6.024 6.014 1.00 97.88 82 TYR A O 1
ATOM 714 N N . TYR A 1 83 ? -14.512 7.287 4.240 1.00 98.06 83 TYR A N 1
ATOM 715 C CA . TYR A 1 83 ? -15.331 8.225 5.004 1.00 98.06 83 TYR A CA 1
ATOM 716 C C . TYR A 1 83 ? -16.607 7.575 5.545 1.00 98.06 83 TYR A C 1
ATOM 718 O O . TYR A 1 83 ? -16.933 7.800 6.710 1.00 98.06 83 TYR A O 1
ATOM 726 N N . ASP A 1 84 ? -17.258 6.705 4.774 1.00 98.25 84 ASP A N 1
ATOM 727 C CA . ASP A 1 84 ? -18.427 5.940 5.220 1.00 98.25 84 ASP A CA 1
ATOM 728 C C . ASP A 1 84 ? -18.091 5.083 6.437 1.00 98.25 84 ASP A C 1
ATOM 730 O O . ASP A 1 84 ? -18.819 5.072 7.431 1.00 98.25 84 ASP A O 1
ATOM 734 N N . ARG A 1 85 ? -16.935 4.412 6.410 1.00 98.19 85 ARG A N 1
ATOM 735 C CA . ARG A 1 85 ? -16.457 3.603 7.535 1.00 98.19 85 ARG A CA 1
ATOM 736 C C . ARG A 1 85 ? -16.218 4.446 8.784 1.00 98.19 85 ARG A C 1
ATOM 738 O O . ARG A 1 85 ? -16.604 4.034 9.876 1.00 98.19 85 ARG A O 1
ATOM 745 N N . LEU A 1 86 ? -15.587 5.612 8.636 1.00 98.25 86 LEU A N 1
ATOM 746 C CA . LEU A 1 86 ? -15.356 6.537 9.751 1.00 98.25 86 LEU A CA 1
ATOM 747 C C . LEU A 1 86 ? -16.670 7.057 10.340 1.00 98.25 86 LEU A C 1
ATOM 749 O O . LEU A 1 86 ? -16.827 7.106 11.561 1.00 98.25 86 LEU A O 1
ATOM 753 N N . PHE A 1 87 ? -17.613 7.427 9.479 1.00 98.25 87 PHE A N 1
ATOM 754 C CA . PHE A 1 87 ? -18.926 7.910 9.882 1.00 98.25 87 PHE A CA 1
ATOM 755 C C . PHE A 1 87 ? -19.718 6.830 10.626 1.00 98.25 87 PHE A C 1
ATOM 757 O O . PHE A 1 87 ? -20.222 7.076 11.724 1.00 98.25 87 PHE A O 1
ATOM 764 N N . LEU A 1 88 ? -19.760 5.611 10.080 1.00 98.38 88 LEU A N 1
ATOM 765 C CA . LEU A 1 88 ? -20.417 4.469 10.709 1.00 98.38 88 LEU A CA 1
ATOM 766 C C . LEU A 1 88 ? -19.791 4.115 12.060 1.00 98.38 88 LEU A C 1
ATOM 768 O O . LEU A 1 88 ? -20.523 3.879 13.017 1.00 98.38 88 LEU A O 1
ATOM 772 N N . ASP A 1 89 ? -18.462 4.113 12.182 1.00 98.38 89 ASP A N 1
ATOM 773 C CA . ASP A 1 89 ? -17.782 3.882 13.463 1.00 98.38 89 ASP A CA 1
ATOM 774 C C . ASP A 1 89 ? -18.163 4.942 14.510 1.00 98.38 89 ASP A C 1
ATOM 776 O O . ASP A 1 89 ? -18.487 4.607 15.654 1.00 98.38 89 ASP A O 1
ATOM 780 N N . HIS A 1 90 ? -18.202 6.218 14.116 1.00 98.31 90 HIS A N 1
ATOM 781 C CA . HIS A 1 90 ? -18.619 7.302 15.000 1.00 98.31 90 HIS A CA 1
ATOM 782 C C . HIS A 1 90 ? -20.070 7.136 15.475 1.00 98.31 90 HIS A C 1
ATOM 784 O O . HIS A 1 90 ? -20.346 7.232 16.677 1.00 98.31 90 HIS A O 1
ATOM 790 N N . ILE A 1 91 ? -20.994 6.847 14.553 1.00 98.44 91 ILE A N 1
ATOM 791 C CA . ILE A 1 91 ? -22.401 6.606 14.887 1.00 98.44 91 ILE A CA 1
ATOM 792 C C . ILE A 1 91 ? -22.534 5.386 15.789 1.00 98.44 91 ILE A C 1
ATOM 794 O O . ILE A 1 91 ? -23.212 5.470 16.809 1.00 98.44 91 ILE A O 1
ATOM 798 N N . ASN A 1 92 ? -21.860 4.281 15.475 1.00 98.44 92 ASN A N 1
ATOM 799 C CA . ASN A 1 92 ? -21.926 3.056 16.265 1.00 98.44 92 ASN A CA 1
ATOM 800 C C . ASN A 1 92 ? -21.417 3.274 17.693 1.00 98.44 92 ASN A C 1
ATOM 802 O O . ASN A 1 92 ? -22.054 2.829 18.647 1.00 98.44 92 ASN A O 1
ATOM 806 N N . LYS A 1 93 ? -20.319 4.018 17.872 1.00 98.31 93 LYS A N 1
ATOM 807 C CA . LYS A 1 93 ? -19.810 4.389 19.203 1.00 98.31 93 LYS A CA 1
ATOM 808 C C . LYS A 1 93 ? -20.807 5.244 19.979 1.00 98.31 93 LYS A C 1
ATOM 810 O O . LYS A 1 93 ? -21.012 5.020 21.173 1.00 98.31 93 LYS A O 1
ATOM 815 N N . SER A 1 94 ? -21.435 6.213 19.322 1.00 97.94 94 SER A N 1
ATOM 816 C CA . SER A 1 94 ? -22.456 7.064 19.939 1.00 97.94 94 SER A CA 1
ATOM 817 C C . SER A 1 94 ? -23.715 6.267 20.300 1.00 97.94 94 SER A C 1
ATOM 819 O O . SER A 1 94 ? -24.196 6.351 21.431 1.00 97.94 94 SER A O 1
ATOM 821 N N . ALA A 1 95 ? -24.191 5.413 19.393 1.00 98.38 95 ALA A N 1
ATOM 822 C CA . ALA A 1 95 ? -25.322 4.521 19.613 1.00 98.38 95 ALA A CA 1
ATOM 823 C C . ALA A 1 95 ? -25.055 3.552 20.772 1.00 98.38 95 ALA A C 1
ATOM 825 O O . ALA A 1 95 ? -25.908 3.403 21.645 1.00 98.38 95 ALA A O 1
ATOM 826 N N . ALA A 1 96 ? -23.856 2.968 20.853 1.00 98.44 96 ALA A N 1
ATOM 827 C CA . ALA A 1 96 ? -23.470 2.078 21.944 1.00 98.44 96 ALA A CA 1
ATOM 828 C C . ALA A 1 96 ? -23.550 2.770 23.316 1.00 98.44 96 ALA A C 1
ATOM 830 O O . ALA A 1 96 ? -24.026 2.167 24.277 1.00 98.44 96 ALA A O 1
ATOM 831 N N . LYS A 1 97 ? -23.158 4.050 23.417 1.00 98.31 97 LYS A N 1
ATOM 832 C CA . LYS A 1 97 ? -23.292 4.832 24.661 1.00 98.31 97 LYS A CA 1
ATOM 833 C C . LYS A 1 97 ? -24.755 5.024 25.058 1.00 98.31 97 LYS A C 1
ATOM 835 O O . LYS A 1 97 ? -25.111 4.814 26.220 1.00 98.31 97 LYS A O 1
ATOM 840 N N . ILE A 1 98 ? -25.602 5.394 24.098 1.00 98.25 98 ILE A N 1
ATOM 841 C CA . ILE A 1 98 ? -27.042 5.584 24.323 1.00 98.25 98 ILE A CA 1
ATOM 842 C C . ILE A 1 98 ? -27.674 4.261 24.768 1.00 98.25 98 ILE A C 1
ATOM 844 O O . ILE A 1 98 ? -28.345 4.202 25.797 1.00 98.25 98 ILE A O 1
ATOM 848 N N . GLN A 1 99 ? -27.392 3.178 24.044 1.00 98.00 99 GLN A N 1
ATOM 849 C CA . GLN A 1 99 ? -27.895 1.840 24.342 1.00 98.00 99 GLN A CA 1
ATOM 850 C C . GLN A 1 99 ? -27.432 1.341 25.715 1.00 98.00 99 GLN A C 1
ATOM 852 O O . GLN A 1 99 ? -28.245 0.807 26.465 1.00 98.00 99 GLN A O 1
ATOM 857 N N . ALA A 1 100 ? -26.158 1.522 26.076 1.00 97.50 100 ALA A N 1
ATOM 858 C CA . ALA A 1 100 ? -25.637 1.134 27.387 1.00 97.50 100 ALA A CA 1
ATOM 859 C C . ALA A 1 100 ? -26.333 1.902 28.521 1.00 97.50 100 ALA A C 1
ATOM 861 O O . ALA A 1 100 ? -26.734 1.308 29.524 1.00 97.50 100 ALA A O 1
ATOM 862 N N . THR A 1 101 ? -26.538 3.208 28.329 1.00 97.31 101 THR A N 1
ATOM 863 C CA . THR A 1 101 ? -27.243 4.067 29.289 1.00 97.31 101 THR A CA 1
ATOM 864 C C . THR A 1 101 ? -28.684 3.604 29.480 1.00 97.31 101 THR A C 1
ATOM 866 O O . THR A 1 101 ? -29.124 3.411 30.616 1.00 97.31 101 THR A O 1
ATOM 869 N N . TRP A 1 102 ? -29.399 3.356 28.378 1.00 96.50 102 TRP A N 1
ATOM 870 C CA . TRP A 1 102 ? -30.775 2.867 28.407 1.00 96.50 102 TRP A CA 1
ATOM 871 C C . TRP A 1 102 ? -30.891 1.499 29.077 1.00 96.50 102 TRP A C 1
ATOM 873 O O . TRP A 1 102 ? -31.702 1.335 29.984 1.00 96.50 102 TRP A O 1
ATOM 883 N N . LYS A 1 103 ? -30.055 0.529 28.690 1.00 94.44 103 LYS A N 1
ATOM 884 C CA . LYS A 1 103 ? -30.055 -0.812 29.294 1.00 94.44 103 LYS A CA 1
ATOM 885 C C . LYS A 1 103 ? -29.820 -0.739 30.802 1.00 94.44 103 LYS A C 1
ATOM 887 O O . LYS A 1 103 ? -30.546 -1.371 31.563 1.00 94.44 103 LYS A O 1
ATOM 892 N N . GLY A 1 104 ? -28.867 0.085 31.239 1.00 92.12 104 GLY A N 1
ATOM 893 C CA . GLY A 1 104 ? -28.611 0.309 32.660 1.00 92.12 104 GLY A CA 1
ATOM 894 C C . GLY A 1 104 ? -29.803 0.933 33.393 1.00 92.12 104 GLY A C 1
ATOM 895 O O . GLY A 1 104 ? -30.133 0.501 34.494 1.00 92.12 104 GLY A O 1
ATOM 896 N N . TYR A 1 105 ? -30.461 1.933 32.797 1.00 91.69 105 TYR A N 1
ATOM 897 C CA . TYR A 1 105 ? -31.681 2.524 33.358 1.00 91.69 105 TYR A CA 1
ATOM 898 C C . TYR A 1 105 ? -32.820 1.502 33.453 1.00 91.69 105 TYR A C 1
ATOM 900 O O . TYR A 1 105 ? -33.402 1.345 34.523 1.00 91.69 105 TYR A O 1
ATOM 908 N N . SER A 1 106 ? -33.098 0.790 32.358 1.00 92.44 106 SER A N 1
ATOM 909 C CA . SER A 1 106 ? -34.169 -0.204 32.265 1.00 92.44 106 SER A CA 1
ATOM 910 C C . SER A 1 106 ? -34.017 -1.280 33.336 1.00 92.44 106 SER A C 1
ATOM 912 O O . SER A 1 106 ? -34.965 -1.561 34.061 1.00 92.44 106 SER A O 1
ATOM 914 N N . PHE A 1 107 ? -32.806 -1.817 33.503 1.00 86.69 107 PHE A N 1
ATOM 915 C CA . PHE A 1 107 ? -32.525 -2.838 34.510 1.00 86.69 107 PHE A CA 1
ATOM 916 C C . PHE A 1 107 ? -32.778 -2.335 35.941 1.00 86.69 107 PHE A C 1
ATOM 918 O O . PHE A 1 107 ? -33.453 -2.998 36.720 1.00 86.69 107 PHE A O 1
ATOM 925 N N . ARG A 1 108 ? -32.312 -1.121 36.273 1.00 86.50 108 ARG A N 1
ATOM 926 C CA . ARG A 1 108 ? -32.520 -0.508 37.602 1.00 86.50 108 ARG A CA 1
ATOM 927 C C . ARG A 1 108 ? -33.971 -0.138 37.901 1.00 86.50 108 ARG A C 1
ATOM 929 O O . ARG A 1 108 ? -34.311 0.062 39.061 1.00 86.50 108 ARG A O 1
ATOM 936 N N . LYS A 1 109 ? -34.789 0.063 36.868 1.00 84.44 109 LYS A N 1
ATOM 937 C CA . LYS A 1 109 ? -36.185 0.466 37.031 1.00 84.44 109 LYS A CA 1
ATOM 938 C C . LYS A 1 109 ? -37.134 -0.725 37.082 1.00 84.44 109 LYS A C 1
ATOM 940 O O . LYS A 1 109 ? -38.085 -0.676 37.852 1.00 84.44 109 LYS A O 1
ATOM 945 N N . TYR A 1 110 ? -36.904 -1.733 36.244 1.00 86.25 110 TYR A N 1
ATOM 946 C CA . TYR A 1 110 ? -37.889 -2.787 36.001 1.00 86.25 110 TYR A CA 1
ATOM 947 C C . TYR A 1 110 ? -37.467 -4.168 36.512 1.00 86.25 110 TYR A C 1
ATOM 949 O O . TYR A 1 110 ? -38.342 -4.938 36.882 1.00 86.25 110 TYR A O 1
ATOM 957 N N . GLU A 1 111 ? -36.168 -4.478 36.569 1.00 82.06 111 GLU A N 1
ATOM 958 C CA . GLU A 1 111 ? -35.690 -5.831 36.911 1.00 82.06 111 GLU A CA 1
ATOM 959 C C . GLU A 1 111 ? -35.149 -5.925 38.342 1.00 82.06 111 GLU A C 1
ATOM 961 O O . GLU A 1 111 ? -35.333 -6.929 39.021 1.00 82.06 111 GLU A O 1
ATOM 966 N N . VAL A 1 112 ? -34.444 -4.888 38.808 1.00 75.00 112 VAL A N 1
ATOM 967 C CA . VAL A 1 112 ? -33.679 -4.948 40.057 1.00 75.00 112 VAL A CA 1
ATOM 968 C C . VAL A 1 112 ? -33.822 -3.674 40.878 1.00 75.00 112 VAL A C 1
ATOM 970 O O . VAL A 1 112 ? -33.405 -2.592 40.456 1.00 75.00 112 VAL A O 1
ATOM 973 N N . CYS A 1 113 ? -34.298 -3.825 42.115 1.00 75.81 113 CYS A N 1
ATOM 974 C CA . CYS A 1 113 ? -34.220 -2.787 43.133 1.00 75.81 113 CYS A CA 1
ATOM 975 C C . CYS A 1 113 ? -32.800 -2.734 43.725 1.00 75.81 113 CYS A C 1
ATOM 977 O O . CYS A 1 113 ? -32.313 -3.681 44.341 1.00 75.81 113 CYS A O 1
ATOM 979 N N . ILE A 1 114 ? -32.113 -1.599 43.560 1.00 75.06 114 ILE A N 1
ATOM 980 C CA . ILE A 1 114 ? -30.750 -1.405 44.094 1.00 75.06 114 ILE A CA 1
ATOM 981 C C . ILE A 1 114 ? -30.707 -1.519 45.623 1.00 75.06 114 ILE A C 1
ATOM 983 O O . ILE A 1 114 ? -29.674 -1.908 46.167 1.00 75.06 114 ILE A O 1
ATOM 987 N N . LYS A 1 115 ? -31.788 -1.151 46.318 1.00 76.19 115 LYS A N 1
ATOM 988 C CA . LYS A 1 115 ? -31.838 -1.225 47.784 1.00 76.19 115 LYS A CA 1
ATOM 989 C C . LYS A 1 115 ? -31.738 -2.677 48.243 1.00 76.19 115 LYS A C 1
ATOM 991 O O . LYS A 1 115 ? -30.827 -2.994 48.999 1.00 76.19 115 LYS A O 1
ATOM 996 N N . ASP A 1 116 ? -32.547 -3.545 47.649 1.00 82.06 116 ASP A N 1
ATOM 997 C CA . ASP A 1 116 ? -32.620 -4.968 47.976 1.00 82.06 116 ASP A CA 1
ATOM 998 C C . ASP A 1 116 ? -31.263 -5.658 47.756 1.00 82.06 116 ASP A C 1
ATOM 1000 O O . ASP A 1 116 ? -30.784 -6.377 48.627 1.00 82.06 116 ASP A O 1
ATOM 1004 N N . ILE A 1 117 ? -30.559 -5.352 46.655 1.00 81.19 117 ILE A N 1
ATOM 1005 C CA . ILE A 1 117 ? -29.201 -5.882 46.419 1.00 81.19 117 ILE A CA 1
ATOM 1006 C C . ILE A 1 117 ? -28.201 -5.417 47.485 1.00 81.19 117 ILE A C 1
ATOM 1008 O O . ILE A 1 117 ? -27.312 -6.177 47.880 1.00 81.19 117 ILE A O 1
ATOM 1012 N N . ARG A 1 118 ? -28.281 -4.154 47.922 1.00 82.62 118 ARG A N 1
ATOM 1013 C CA . ARG A 1 118 ? -27.353 -3.619 48.932 1.00 82.62 118 ARG A CA 1
ATOM 1014 C C . ARG A 1 118 ? -27.600 -4.255 50.293 1.00 82.62 118 ARG A C 1
ATOM 1016 O O . ARG A 1 118 ? -26.634 -4.599 50.967 1.00 82.62 118 ARG A O 1
ATOM 1023 N N . GLU A 1 119 ? -28.862 -4.434 50.659 1.00 86.69 119 GLU A N 1
ATOM 1024 C CA . GLU A 1 119 ? -29.260 -5.105 51.896 1.00 86.69 119 GLU A CA 1
ATOM 1025 C C . GLU A 1 119 ? -28.823 -6.573 51.889 1.00 86.69 119 GLU A C 1
ATOM 1027 O O . GLU A 1 119 ? -28.161 -7.029 52.820 1.00 86.69 119 GLU A O 1
ATOM 1032 N N . GLU A 1 120 ? -29.074 -7.293 50.795 1.00 86.06 120 GLU A N 1
ATOM 1033 C CA . GLU A 1 120 ? -28.677 -8.693 50.655 1.00 86.06 120 GLU A CA 1
ATOM 1034 C C . GLU A 1 120 ? -27.147 -8.872 50.689 1.00 86.06 120 GLU A C 1
ATOM 1036 O O . GLU A 1 120 ? -26.637 -9.838 51.259 1.00 86.06 120 GLU A O 1
ATOM 1041 N N . ARG A 1 121 ? -26.379 -7.930 50.121 1.00 87.38 121 ARG A N 1
ATOM 1042 C CA . ARG A 1 121 ? -24.912 -7.930 50.240 1.00 87.38 121 ARG A CA 1
ATOM 1043 C C . ARG A 1 121 ? -24.462 -7.720 51.687 1.00 87.38 121 ARG A C 1
ATOM 1045 O O . ARG A 1 121 ? -23.610 -8.475 52.145 1.00 87.38 121 ARG A O 1
ATOM 1052 N N . ALA A 1 122 ? -25.023 -6.740 52.393 1.00 91.88 122 ALA A N 1
ATOM 1053 C CA . ALA A 1 122 ? -24.657 -6.459 53.782 1.00 91.88 122 ALA A CA 1
ATOM 1054 C C . ALA A 1 122 ? -24.952 -7.659 54.701 1.00 91.88 122 ALA A C 1
ATOM 1056 O O . ALA A 1 122 ? -24.139 -8.007 55.557 1.00 91.88 122 ALA A O 1
ATOM 1057 N N . LEU A 1 123 ? -26.078 -8.345 54.475 1.00 93.06 123 LEU A N 1
ATOM 1058 C CA . LEU A 1 123 ? -26.414 -9.583 55.180 1.00 93.06 123 LEU A CA 1
ATOM 1059 C C . LEU A 1 123 ? -25.389 -10.692 54.910 1.00 93.06 123 LEU A C 1
ATOM 1061 O O . LEU A 1 123 ? -24.939 -11.352 55.845 1.00 93.06 123 LEU A O 1
ATOM 1065 N N . ARG A 1 124 ? -24.978 -10.876 53.648 1.00 87.44 124 ARG A N 1
ATOM 1066 C CA . ARG A 1 124 ? -23.943 -11.858 53.282 1.00 87.44 124 ARG A CA 1
ATOM 1067 C C . ARG A 1 124 ? -22.582 -11.542 53.898 1.00 87.44 124 ARG A C 1
ATOM 1069 O O . ARG A 1 124 ? -21.888 -12.463 54.313 1.00 87.44 124 ARG A O 1
ATOM 1076 N N . GLU A 1 125 ? -22.191 -10.271 53.952 1.00 90.38 125 GLU A N 1
ATOM 1077 C CA . GLU A 1 125 ? -20.933 -9.845 54.579 1.00 90.38 125 GLU A CA 1
ATOM 1078 C C . GLU A 1 125 ? -20.929 -10.1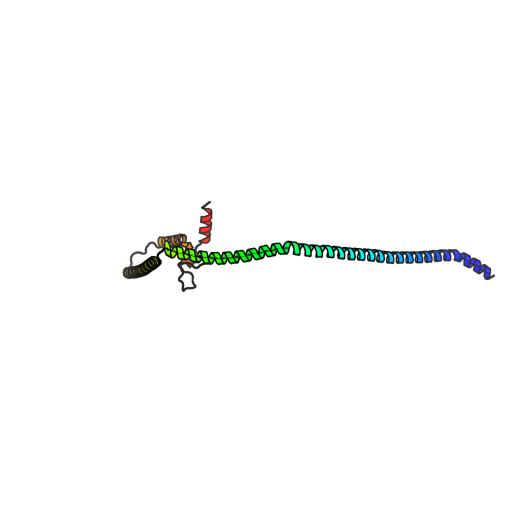79 56.072 1.00 90.38 125 GLU A C 1
ATOM 1080 O O . GLU A 1 125 ? -19.997 -10.825 56.549 1.00 90.38 125 GLU A O 1
ATOM 1085 N N . LYS A 1 126 ? -22.020 -9.866 56.777 1.00 94.00 126 LYS A N 1
ATOM 1086 C CA . LYS A 1 126 ? -22.166 -10.187 58.199 1.00 94.00 126 LYS A CA 1
ATOM 1087 C C . LYS A 1 126 ? -22.147 -11.698 58.467 1.00 94.00 126 LYS A C 1
ATOM 1089 O O . LYS A 1 126 ? -21.417 -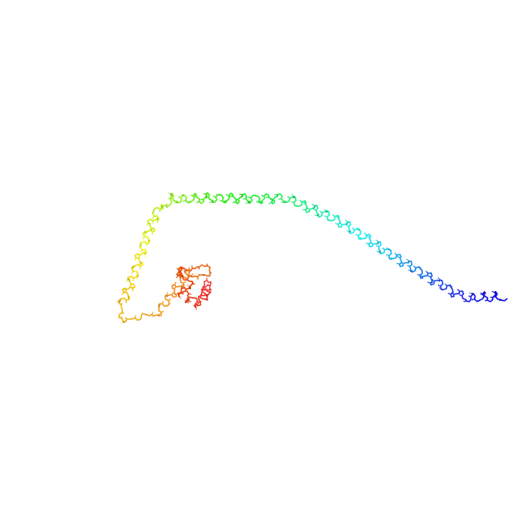12.163 59.336 1.00 94.00 126 LYS A O 1
ATOM 1094 N N . ALA A 1 127 ? -22.872 -12.479 57.664 1.00 92.19 127 ALA A N 1
ATOM 1095 C CA . ALA A 1 127 ? -22.862 -13.941 57.760 1.00 92.19 127 ALA A CA 1
ATOM 1096 C C . ALA A 1 127 ? -21.466 -14.540 57.491 1.00 92.19 127 ALA A C 1
ATOM 1098 O O . ALA A 1 127 ? -21.073 -15.524 58.118 1.00 92.19 127 ALA A O 1
ATOM 1099 N N . ASN A 1 128 ? -20.688 -13.943 56.582 1.00 89.56 128 ASN A N 1
ATOM 1100 C CA . ASN A 1 128 ? -19.308 -14.355 56.327 1.00 89.56 128 ASN A CA 1
ATOM 1101 C C . ASN A 1 128 ? -18.384 -14.069 57.518 1.00 89.56 128 ASN A C 1
ATOM 1103 O O . ASN A 1 128 ? -17.531 -14.900 57.831 1.00 89.56 128 ASN A O 1
ATOM 1107 N N . GLU A 1 129 ? -18.530 -12.918 58.174 1.00 92.94 129 GLU A N 1
ATOM 1108 C CA . GLU A 1 129 ? -17.769 -12.586 59.385 1.00 92.94 129 GLU A CA 1
ATOM 1109 C C . GLU A 1 129 ? -18.078 -13.565 60.523 1.00 92.94 129 GLU A C 1
ATOM 1111 O O . GLU A 1 129 ? -17.158 -14.112 61.135 1.00 92.94 129 GLU A O 1
ATOM 1116 N N . GLU A 1 130 ? -19.361 -13.861 60.743 1.00 93.25 130 GLU A N 1
ATOM 1117 C CA . GLU A 1 130 ? -19.816 -14.851 61.724 1.00 93.25 130 GLU A CA 1
ATOM 1118 C C . GLU A 1 130 ? -19.240 -16.242 61.425 1.00 93.25 130 GLU A C 1
ATOM 1120 O O . GLU A 1 130 ? -18.677 -16.888 62.310 1.00 93.25 130 GLU A O 1
ATOM 1125 N N . MET A 1 131 ? -19.284 -16.681 60.164 1.00 88.00 131 MET A N 1
ATOM 1126 C CA . MET A 1 131 ? -18.687 -17.946 59.730 1.00 88.00 131 MET A CA 1
ATOM 1127 C C . MET A 1 131 ? -17.176 -17.986 59.995 1.00 88.00 131 MET A C 1
ATOM 1129 O O . MET A 1 131 ? -16.659 -18.982 60.502 1.00 88.00 131 MET A O 1
ATOM 1133 N N . GLN A 1 132 ? -16.445 -16.909 59.686 1.00 86.38 132 GLN A N 1
ATOM 1134 C CA . GLN A 1 132 ? -15.010 -16.850 59.968 1.00 86.38 132 GLN A CA 1
ATOM 1135 C C . GLN A 1 132 ? -14.712 -16.913 61.465 1.00 86.38 132 GLN A C 1
ATOM 1137 O O . GLN A 1 132 ? -13.747 -17.567 61.864 1.00 86.38 132 GLN A O 1
ATOM 1142 N N . MET A 1 133 ? -15.525 -16.257 62.290 1.00 88.50 133 MET A N 1
ATOM 1143 C CA . MET A 1 133 ? -15.384 -16.294 63.741 1.00 88.50 133 MET A CA 1
ATOM 1144 C C . MET A 1 133 ? -15.663 -17.696 64.290 1.00 88.50 133 MET A C 1
ATOM 1146 O O . MET A 1 133 ? -14.853 -18.214 65.058 1.00 88.50 133 MET A O 1
ATOM 1150 N N . MET A 1 134 ? -16.720 -18.359 63.817 1.00 86.69 134 MET A N 1
ATOM 1151 C CA . MET A 1 134 ? -17.034 -19.749 64.165 1.00 86.69 134 MET A CA 1
ATOM 1152 C C . MET A 1 134 ? -15.908 -20.714 63.777 1.00 86.69 134 MET A C 1
ATOM 1154 O O . MET A 1 134 ? -15.518 -21.558 64.580 1.00 86.69 134 MET A O 1
ATOM 1158 N N . LEU A 1 135 ? -15.320 -20.557 62.586 1.00 80.75 135 LEU A N 1
ATOM 1159 C CA . LEU A 1 135 ? -14.181 -21.368 62.141 1.00 80.75 135 LEU A CA 1
ATOM 1160 C C . LEU A 1 135 ? -12.925 -21.146 62.996 1.00 80.75 135 LEU A C 1
ATOM 1162 O O . LEU A 1 135 ? -12.186 -22.098 63.260 1.00 80.75 135 LEU A O 1
ATOM 1166 N N . ARG A 1 136 ? -12.663 -19.907 63.436 1.00 84.25 136 ARG A N 1
ATOM 1167 C CA . ARG A 1 136 ? -11.556 -19.606 64.363 1.00 84.25 136 ARG A CA 1
ATOM 1168 C C . ARG A 1 136 ? -11.784 -20.261 65.722 1.00 84.25 136 ARG A C 1
ATOM 1170 O O . ARG A 1 136 ? -10.888 -20.932 66.219 1.00 84.25 136 ARG A O 1
ATOM 1177 N N . LEU A 1 137 ? -12.989 -20.135 66.266 1.00 82.69 137 LEU A N 1
ATOM 1178 C CA . LEU A 1 137 ? -13.348 -20.664 67.580 1.00 82.69 137 LEU A CA 1
ATOM 1179 C C . LEU A 1 137 ? -13.333 -22.202 67.590 1.00 82.69 137 LEU A C 1
ATOM 1181 O O . LEU A 1 137 ? -12.798 -22.819 68.507 1.00 82.69 137 LEU A O 1
ATOM 1185 N N . GLN A 1 138 ? -13.814 -22.837 66.517 1.00 77.12 138 GLN A N 1
ATOM 1186 C CA . GLN A 1 138 ? -13.689 -24.282 66.316 1.00 77.12 138 GLN A CA 1
ATOM 1187 C C . GLN A 1 138 ? -12.221 -24.724 66.238 1.00 77.12 138 GLN A C 1
ATOM 1189 O O . GLN A 1 138 ? -11.859 -25.741 66.826 1.00 77.12 138 GLN A O 1
ATOM 1194 N N . ARG A 1 139 ? -11.358 -23.968 65.544 1.00 74.06 139 ARG A N 1
ATOM 1195 C CA . ARG A 1 139 ? -9.915 -24.248 65.496 1.00 74.06 139 ARG A CA 1
ATOM 1196 C C . ARG A 1 139 ? -9.284 -24.154 66.886 1.00 74.06 139 ARG A C 1
ATOM 1198 O O . ARG A 1 139 ? -8.503 -25.027 67.240 1.00 74.06 139 ARG A O 1
ATOM 1205 N N . GLU A 1 140 ? -9.620 -23.133 67.668 1.00 74.50 140 GLU A N 1
ATOM 1206 C CA . GLU A 1 140 ? -9.121 -2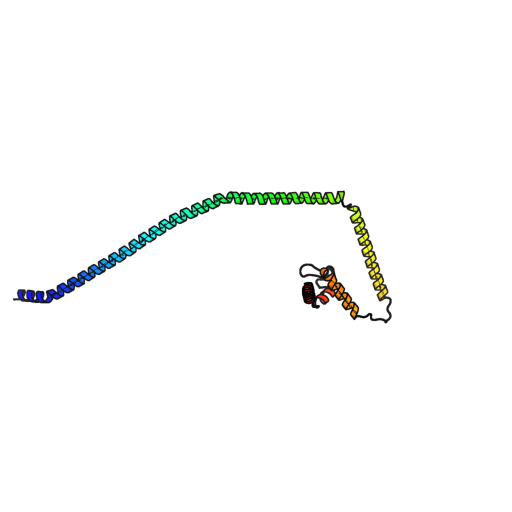2.959 69.037 1.00 74.50 140 GLU A CA 1
ATOM 1207 C C . GLU A 1 140 ? -9.595 -24.076 69.974 1.00 74.50 140 GLU A C 1
ATOM 1209 O O . GLU A 1 140 ? -8.786 -24.616 70.721 1.00 74.50 140 GLU A O 1
ATOM 1214 N N . LEU A 1 141 ? -10.858 -24.504 69.880 1.00 72.12 141 LEU A N 1
ATOM 1215 C CA . LEU A 1 141 ? -11.389 -25.646 70.636 1.00 72.12 141 LEU A CA 1
ATOM 1216 C C . LEU A 1 141 ? -10.702 -26.969 70.260 1.00 72.12 141 LEU A C 1
ATOM 1218 O O . LEU A 1 141 ? -10.352 -27.752 71.139 1.00 72.12 141 LEU A O 1
ATOM 1222 N N . MET A 1 142 ? -10.455 -27.198 68.967 1.00 62.44 142 MET A N 1
ATOM 1223 C CA . MET A 1 142 ? -9.721 -28.374 68.473 1.00 62.44 142 MET A CA 1
ATOM 1224 C C . MET A 1 142 ? -8.235 -28.350 68.870 1.00 62.44 142 MET A C 1
ATOM 1226 O O . MET A 1 142 ? -7.615 -29.401 68.987 1.00 62.44 142 MET A O 1
ATOM 1230 N N . MET A 1 143 ? -7.655 -27.166 69.089 1.00 54.88 143 MET A N 1
ATOM 1231 C CA . MET A 1 143 ? -6.298 -27.000 69.630 1.00 54.88 143 MET A CA 1
ATOM 1232 C C . MET A 1 143 ? -6.265 -27.097 71.167 1.00 54.88 143 MET A C 1
ATOM 1234 O O . MET A 1 143 ? -5.249 -27.497 71.730 1.00 54.88 143 MET A O 1
ATOM 1238 N N . GLY A 1 144 ? -7.362 -26.737 71.844 1.00 51.75 144 GLY A N 1
ATOM 1239 C CA . GLY A 1 144 ? -7.522 -26.773 73.301 1.00 51.75 144 GLY A CA 1
ATOM 1240 C C . GLY A 1 144 ? -7.887 -28.147 73.871 1.00 51.75 144 GLY A C 1
ATOM 1241 O O . GLY A 1 144 ? -7.748 -28.363 75.073 1.00 51.75 144 GLY A O 1
ATOM 1242 N N . GLY A 1 145 ? -8.303 -29.096 73.029 1.00 52.34 145 GLY A N 1
ATOM 1243 C CA . GLY A 1 145 ? -8.535 -30.485 73.412 1.00 52.34 145 GLY A CA 1
ATOM 1244 C C . GLY A 1 145 ? -7.863 -31.460 72.452 1.00 52.34 145 GLY A C 1
ATOM 1245 O O . GLY A 1 145 ? -8.457 -31.762 71.431 1.00 52.34 145 GLY A O 1
ATOM 1246 N N . ILE A 1 146 ? -6.654 -31.935 72.797 1.00 45.88 146 ILE A N 1
ATOM 1247 C CA . ILE A 1 146 ? -6.034 -33.248 72.474 1.00 45.88 146 ILE A CA 1
ATOM 1248 C C . ILE A 1 146 ? -4.706 -33.303 73.263 1.00 45.88 146 ILE A C 1
ATOM 1250 O O . ILE A 1 146 ? -3.690 -32.720 72.895 1.00 45.88 146 ILE A O 1
ATOM 1254 N N . GLN A 1 147 ? -4.734 -33.844 74.487 1.00 44.31 147 GLN A N 1
ATOM 1255 C CA . GLN A 1 147 ? -4.167 -35.165 74.793 1.00 44.31 147 GLN A CA 1
ATOM 1256 C C . GLN A 1 147 ? -3.987 -36.071 73.572 1.00 44.31 147 GLN A C 1
ATOM 1258 O O . GLN A 1 147 ? -4.938 -36.408 72.877 1.00 44.31 147 GLN A O 1
ATOM 1263 N N . ALA A 1 148 ? -2.735 -36.481 73.381 1.00 46.84 148 ALA A N 1
ATOM 1264 C CA . ALA A 1 148 ? -2.273 -37.584 72.554 1.00 46.84 148 ALA A CA 1
ATOM 1265 C C . ALA A 1 148 ? -3.307 -38.708 72.363 1.00 46.84 148 ALA A C 1
ATOM 1267 O O . ALA A 1 148 ? -3.672 -39.380 73.322 1.00 46.84 148 ALA A O 1
ATOM 1268 N N . GLY A 1 149 ? -3.699 -38.981 71.116 1.00 47.97 149 GLY A N 1
ATOM 1269 C CA . GLY A 1 149 ? -4.421 -40.219 70.825 1.00 47.97 149 GLY A CA 1
ATOM 1270 C C . GLY A 1 149 ? -5.319 -40.201 69.602 1.00 47.97 149 GLY A C 1
ATOM 1271 O O . GLY A 1 149 ? -6.509 -40.424 69.741 1.00 47.97 149 GLY A O 1
ATOM 1272 N N . THR A 1 150 ? -4.766 -39.945 68.416 1.00 40.50 150 THR A N 1
ATOM 1273 C CA . THR A 1 150 ? -5.049 -40.641 67.140 1.00 40.50 150 THR A CA 1
ATOM 1274 C C . THR A 1 150 ? -4.414 -39.818 66.027 1.00 40.50 150 THR A C 1
ATOM 1276 O O . THR A 1 150 ? -4.869 -38.729 65.703 1.00 40.50 150 THR A O 1
ATOM 1279 N N . LYS A 1 151 ? -3.326 -40.321 65.434 1.00 48.78 151 LYS A N 1
ATOM 1280 C CA . LYS A 1 151 ? -2.915 -39.853 64.106 1.00 48.78 151 LYS A CA 1
ATOM 1281 C C . LYS A 1 151 ? -4.003 -40.337 63.138 1.00 48.78 151 LYS A C 1
ATOM 1283 O O . LYS A 1 151 ? -4.118 -41.555 62.984 1.00 48.78 151 LYS A O 1
ATOM 1288 N N . PRO A 1 152 ? -4.812 -39.459 62.520 1.00 45.22 152 PRO A N 1
ATOM 1289 C CA . PRO A 1 152 ? -5.711 -39.902 61.472 1.00 45.22 152 PRO A CA 1
ATOM 1290 C C . PRO A 1 152 ? -4.862 -40.353 60.281 1.00 45.22 152 PRO A C 1
ATOM 1292 O O . PRO A 1 152 ? -3.729 -39.907 60.095 1.00 45.22 152 PRO A O 1
ATOM 1295 N N . GLN A 1 153 ? -5.392 -41.300 59.516 1.00 53.69 153 GLN A N 1
ATOM 1296 C CA . GLN A 1 153 ? -4.769 -41.911 58.346 1.00 53.69 153 GLN A CA 1
ATOM 1297 C C . GLN A 1 153 ? -4.246 -40.831 57.376 1.00 53.69 153 GLN A C 1
ATOM 1299 O O . GLN A 1 153 ? -4.984 -40.308 56.548 1.00 53.69 153 GLN A O 1
ATOM 1304 N N . ASN A 1 154 ? -2.954 -40.501 57.481 1.00 52.16 154 ASN A N 1
ATOM 1305 C CA . ASN A 1 154 ? -2.286 -39.465 56.679 1.00 52.16 154 ASN A CA 1
ATOM 1306 C C . ASN A 1 154 ? -2.292 -39.753 55.169 1.00 52.16 154 ASN A C 1
ATOM 1308 O O . ASN A 1 154 ? -2.028 -38.856 54.375 1.00 52.16 154 ASN A O 1
ATOM 1312 N N . ILE A 1 155 ? -2.596 -40.991 54.778 1.00 53.41 155 ILE A N 1
ATOM 1313 C CA . ILE A 1 155 ? -2.646 -41.421 53.380 1.00 53.41 155 ILE A CA 1
ATOM 1314 C C . ILE A 1 155 ? -3.893 -40.833 52.694 1.00 53.41 155 ILE A C 1
ATOM 1316 O O . ILE A 1 155 ? -3.772 -40.242 51.626 1.00 53.41 155 ILE A O 1
ATOM 1320 N N . ASN A 1 156 ? -5.047 -40.826 53.373 1.00 60.12 156 ASN A N 1
ATOM 1321 C CA . ASN A 1 156 ? -6.307 -40.345 52.791 1.00 60.12 156 ASN A CA 1
ATOM 1322 C C . ASN A 1 156 ? -6.389 -38.810 52.724 1.00 60.12 156 ASN A C 1
ATOM 1324 O O . ASN A 1 156 ? -7.094 -38.261 51.886 1.00 60.12 156 ASN A O 1
ATOM 1328 N N . LEU A 1 157 ? -5.684 -38.083 53.601 1.00 63.19 157 LEU A N 1
ATOM 1329 C CA . LEU A 1 157 ? -5.720 -36.614 53.598 1.00 63.19 157 LEU A CA 1
ATOM 1330 C C . LEU A 1 157 ? -4.982 -36.039 52.385 1.00 63.19 157 LEU A C 1
ATOM 1332 O O . LEU A 1 157 ? -5.480 -35.115 51.751 1.00 63.19 157 LEU A O 1
ATOM 1336 N N . LEU A 1 158 ? -3.809 -36.589 52.060 1.00 62.88 158 LEU A N 1
ATOM 1337 C CA . LEU A 1 158 ? -3.055 -36.185 50.875 1.00 62.88 158 LEU A CA 1
ATOM 1338 C C . LEU A 1 158 ? -3.814 -36.539 49.594 1.00 62.88 158 LEU A C 1
ATOM 1340 O O . LEU A 1 158 ? -3.879 -35.705 48.698 1.00 62.88 158 LEU A O 1
ATOM 1344 N N . GLU A 1 159 ? -4.432 -37.721 49.535 1.00 64.00 159 GLU A N 1
ATOM 1345 C CA . GLU A 1 159 ? -5.285 -38.126 48.412 1.00 64.00 159 GLU A CA 1
ATOM 1346 C C . GLU A 1 159 ? -6.486 -37.187 48.240 1.00 64.00 159 GLU A C 1
ATOM 1348 O O . GLU A 1 159 ? -6.679 -36.657 47.149 1.00 64.00 159 GLU A O 1
ATOM 1353 N N . ASN A 1 160 ? -7.204 -36.864 49.320 1.00 69.06 160 ASN A N 1
ATOM 1354 C CA . ASN A 1 160 ? -8.332 -35.928 49.282 1.00 69.06 160 ASN A CA 1
ATOM 1355 C C . ASN A 1 160 ? -7.903 -34.499 48.906 1.00 69.06 160 ASN A C 1
ATOM 1357 O O . ASN A 1 160 ? -8.609 -33.805 48.175 1.00 69.06 160 ASN A O 1
ATOM 1361 N N . ILE A 1 161 ? -6.749 -34.029 49.397 1.00 69.94 161 ILE A N 1
ATOM 1362 C CA . ILE A 1 161 ? -6.203 -32.714 49.025 1.00 69.94 161 ILE A CA 1
ATOM 1363 C C . ILE A 1 161 ? -5.872 -32.698 47.533 1.00 69.94 161 ILE A C 1
ATOM 1365 O O . ILE A 1 161 ? -6.226 -31.742 46.846 1.00 69.94 161 ILE A O 1
ATOM 1369 N N . ILE A 1 162 ? -5.231 -33.753 47.025 1.00 69.19 162 ILE A N 1
ATOM 1370 C CA . ILE A 1 162 ? -4.924 -33.882 45.601 1.00 69.19 162 ILE A CA 1
ATOM 1371 C C . ILE A 1 162 ? -6.227 -33.891 44.796 1.00 69.19 162 ILE A C 1
ATOM 1373 O O . ILE A 1 162 ? -6.356 -33.074 43.893 1.00 69.19 162 ILE A O 1
ATOM 1377 N N . GLU A 1 163 ? -7.214 -34.712 45.149 1.00 71.25 163 GLU A N 1
ATOM 1378 C CA . GLU A 1 163 ? -8.506 -34.802 44.454 1.00 71.25 163 GLU A CA 1
ATOM 1379 C C . GLU A 1 163 ? -9.228 -33.446 44.377 1.00 71.25 163 GLU A C 1
ATOM 1381 O O . GLU A 1 163 ? -9.592 -32.981 43.294 1.00 71.25 163 GLU A O 1
ATOM 1386 N N . VAL A 1 164 ? -9.326 -32.728 45.498 1.00 69.75 164 VAL A N 1
ATOM 1387 C CA . VAL A 1 164 ? -9.934 -31.389 45.537 1.00 69.75 164 VAL A CA 1
ATOM 1388 C C . VAL A 1 164 ? -9.144 -30.383 44.694 1.00 69.75 164 VAL A C 1
ATOM 1390 O O . VAL A 1 164 ? -9.733 -29.526 44.029 1.00 69.75 164 VAL A O 1
ATOM 1393 N N . CYS A 1 165 ? -7.814 -30.472 44.691 1.00 68.31 165 CYS A N 1
ATOM 1394 C CA . CYS A 1 165 ? -6.957 -29.631 43.863 1.00 68.31 165 CYS A CA 1
ATOM 1395 C C . CYS A 1 165 ? -7.095 -29.933 42.361 1.00 68.31 165 CYS A C 1
ATOM 1397 O O . CYS A 1 165 ? -7.010 -29.003 41.556 1.00 68.31 165 CYS A O 1
ATOM 1399 N N . ILE A 1 166 ? -7.346 -31.191 41.983 1.00 69.31 166 ILE A N 1
ATOM 1400 C CA . ILE A 1 166 ? -7.641 -31.613 40.606 1.00 69.31 166 ILE A CA 1
ATOM 1401 C C . ILE A 1 166 ? -8.984 -31.027 40.153 1.00 69.31 166 ILE A C 1
ATOM 1403 O O . ILE A 1 166 ? -9.055 -30.372 39.107 1.00 69.31 166 ILE A O 1
ATOM 1407 N N . ASP A 1 167 ? -10.035 -31.183 40.955 1.00 70.62 167 ASP A N 1
ATOM 1408 C CA . ASP A 1 167 ? -11.377 -30.685 40.631 1.00 70.62 167 ASP A CA 1
ATOM 1409 C C . ASP A 1 167 ? -11.430 -29.156 40.570 1.00 70.62 167 ASP A C 1
ATOM 1411 O O . ASP A 1 167 ? -12.075 -28.554 39.703 1.00 70.62 167 ASP A O 1
ATOM 1415 N N . ARG A 1 168 ? -10.698 -28.495 41.468 1.00 72.25 168 ARG A N 1
ATOM 1416 C CA . ARG A 1 168 ? -10.693 -27.035 41.600 1.00 72.25 168 ARG A CA 1
ATOM 1417 C C . ARG A 1 168 ? -9.452 -26.374 41.012 1.00 72.25 168 ARG A C 1
ATOM 1419 O O . ARG A 1 168 ? -9.139 -25.241 41.368 1.00 72.25 168 ARG A O 1
ATOM 1426 N N . HIS A 1 169 ? -8.783 -27.023 40.059 1.00 71.50 169 HIS A N 1
ATOM 1427 C CA . HIS A 1 169 ? -7.562 -26.501 39.434 1.00 71.50 169 HIS A CA 1
ATOM 1428 C C . HIS A 1 169 ? -7.738 -25.120 38.775 1.00 71.50 169 HIS A C 1
ATOM 1430 O O . HIS A 1 169 ? -6.778 -24.365 38.654 1.00 71.50 169 HIS A O 1
ATOM 1436 N N . HIS A 1 170 ? -8.963 -24.759 38.379 1.00 72.06 170 HIS A N 1
ATOM 1437 C CA . HIS A 1 170 ? -9.307 -23.436 37.848 1.00 72.06 170 HIS A CA 1
ATOM 1438 C C . HIS A 1 170 ? -9.185 -22.303 38.886 1.00 72.06 170 HIS A C 1
ATOM 1440 O O . HIS A 1 170 ? -9.186 -21.134 38.512 1.00 72.06 170 HIS A O 1
ATOM 1446 N N . LEU A 1 171 ? -9.080 -22.634 40.178 1.00 73.81 171 LEU A N 1
ATOM 1447 C CA . LEU A 1 171 ? -8.851 -21.680 41.267 1.00 73.81 171 LEU A CA 1
ATOM 1448 C C . LEU A 1 171 ? -7.360 -21.422 41.535 1.00 73.81 171 LEU A C 1
ATOM 1450 O O . LEU A 1 171 ? -7.037 -20.546 42.341 1.00 73.81 171 LEU A O 1
ATOM 1454 N N . LEU A 1 172 ? -6.464 -22.171 40.887 1.00 72.81 172 LEU A N 1
ATOM 1455 C CA . LEU A 1 172 ? -5.014 -22.025 41.007 1.00 72.81 172 LEU A CA 1
ATOM 1456 C C . LEU A 1 172 ? -4.490 -20.929 40.078 1.00 72.81 172 LEU A C 1
ATOM 1458 O O . LEU A 1 172 ? -5.087 -20.606 39.050 1.00 72.81 172 LEU A O 1
ATOM 1462 N N . SER A 1 173 ? -3.333 -20.376 40.429 1.00 73.50 173 SER A N 1
ATOM 1463 C CA . SER A 1 173 ? -2.649 -19.376 39.625 1.00 73.50 173 SER A CA 1
ATOM 1464 C C . SER A 1 173 ? -2.176 -19.951 38.292 1.00 73.50 173 SER A C 1
ATOM 1466 O O . SER A 1 173 ? -1.459 -20.949 38.219 1.00 73.50 173 SER A O 1
ATOM 1468 N N . THR A 1 174 ? -2.574 -19.289 37.212 1.00 70.56 174 THR A N 1
ATOM 1469 C CA . THR A 1 174 ? -2.111 -19.556 35.850 1.00 70.56 174 THR A CA 1
ATOM 1470 C C . THR A 1 174 ? -1.012 -18.565 35.468 1.00 70.56 174 THR A C 1
ATOM 1472 O O . THR A 1 174 ? -0.787 -17.560 36.139 1.00 70.56 174 THR A O 1
ATOM 1475 N N . LYS A 1 175 ? -0.334 -18.798 34.336 1.00 68.94 175 LYS A N 1
ATOM 1476 C CA . LYS A 1 175 ? 0.705 -17.881 33.829 1.00 68.94 175 LYS A CA 1
ATOM 1477 C C . LYS A 1 175 ? 0.184 -16.455 33.572 1.00 68.94 175 LYS A C 1
ATOM 1479 O O . LYS A 1 175 ? 0.977 -15.521 33.565 1.00 68.94 175 LYS A O 1
ATOM 1484 N N . GLN A 1 176 ? -1.116 -16.302 33.316 1.00 69.06 176 GLN A N 1
ATOM 1485 C CA . GLN A 1 176 ? -1.740 -15.029 32.939 1.00 69.06 176 GLN A CA 1
ATOM 1486 C C . GLN A 1 176 ? -2.599 -14.423 34.056 1.00 69.06 176 GLN A C 1
ATOM 1488 O O . GLN A 1 176 ? -2.696 -13.203 34.139 1.00 69.06 176 GLN A O 1
ATOM 1493 N N . ILE A 1 177 ? -3.230 -15.250 34.896 1.00 69.00 177 ILE A N 1
ATOM 1494 C CA . ILE A 1 177 ? -4.196 -14.819 35.917 1.00 69.00 177 ILE A CA 1
ATOM 1495 C C . ILE A 1 177 ? -3.877 -15.517 37.234 1.00 69.00 177 ILE A C 1
ATOM 1497 O O . ILE A 1 177 ? -3.734 -16.740 37.266 1.00 69.00 177 ILE A O 1
ATOM 1501 N N . ARG A 1 178 ? -3.807 -14.737 38.314 1.00 70.06 178 ARG A N 1
ATOM 1502 C CA . ARG A 1 178 ? -3.543 -15.237 39.663 1.00 70.06 178 ARG A CA 1
ATOM 1503 C C . ARG A 1 178 ? -4.731 -16.025 40.221 1.00 70.06 178 ARG A C 1
ATOM 1505 O O . ARG A 1 178 ? -5.879 -15.656 39.992 1.00 70.06 178 ARG A O 1
ATOM 1512 N N . GLY A 1 179 ? -4.440 -17.090 40.963 1.00 71.31 179 GLY A N 1
ATOM 1513 C CA . GLY A 1 179 ? -5.440 -17.958 41.572 1.00 71.31 179 GLY A CA 1
ATOM 1514 C C . GLY A 1 179 ? -6.132 -17.290 42.753 1.00 71.31 179 GLY A C 1
ATOM 1515 O O . GLY A 1 179 ? -5.543 -16.462 43.445 1.00 71.31 179 GLY A O 1
ATOM 1516 N N . VAL A 1 180 ? -7.377 -17.685 43.013 1.00 72.62 180 VAL A N 1
ATOM 1517 C CA . VAL A 1 180 ? -8.185 -17.180 44.139 1.00 72.62 180 VAL A CA 1
ATOM 1518 C C . VAL A 1 180 ? -7.598 -17.619 45.487 1.00 72.62 180 VAL A C 1
ATOM 1520 O O . VAL A 1 180 ? -7.775 -16.941 46.494 1.00 72.62 180 VAL A O 1
ATOM 1523 N N . LEU A 1 181 ? -6.872 -18.741 45.504 1.00 66.19 181 LEU A N 1
ATOM 1524 C CA . LEU A 1 181 ? -6.254 -19.307 46.707 1.00 66.19 181 LEU A CA 1
ATOM 1525 C C . LEU A 1 181 ? -4.893 -18.678 47.057 1.00 66.19 181 LEU A C 1
ATOM 1527 O O . LEU A 1 181 ? -4.332 -18.981 48.111 1.00 66.19 181 LEU A O 1
ATOM 1531 N N . SER A 1 182 ? -4.343 -17.814 46.199 1.00 65.00 182 SER A N 1
ATOM 1532 C CA . SER A 1 182 ? -3.093 -17.109 46.482 1.00 65.00 182 SER A CA 1
ATOM 1533 C C . SER A 1 182 ? -3.377 -15.836 47.296 1.00 65.00 182 SER A C 1
ATOM 1535 O O . SER A 1 182 ? -4.155 -14.983 46.871 1.00 65.00 182 SER A O 1
ATOM 1537 N N . ALA A 1 183 ? -2.723 -15.666 48.450 1.00 62.75 183 ALA A N 1
ATOM 1538 C CA . ALA A 1 183 ? -2.916 -14.482 49.291 1.00 62.75 183 ALA A CA 1
ATOM 1539 C C . ALA A 1 183 ? -2.515 -13.187 48.545 1.00 62.75 183 ALA A C 1
ATOM 1541 O O . ALA A 1 183 ? -1.416 -13.139 47.984 1.00 62.75 183 ALA A O 1
ATOM 1542 N N . PRO A 1 184 ? -3.324 -12.106 48.576 1.00 59.06 184 PRO A N 1
ATOM 1543 C CA . PRO A 1 184 ? -3.085 -10.899 47.772 1.00 59.06 184 PRO A CA 1
ATOM 1544 C C . PRO A 1 184 ? -1.709 -10.247 47.981 1.00 59.06 184 PRO A C 1
ATOM 1546 O O . PRO A 1 184 ? -1.191 -9.611 47.068 1.00 59.06 184 PRO A O 1
ATOM 1549 N N . GLN A 1 185 ? -1.113 -10.426 49.164 1.00 56.41 185 GLN A N 1
ATOM 1550 C CA . GLN A 1 185 ? 0.039 -9.661 49.657 1.00 56.41 185 GLN A CA 1
ATOM 1551 C C . GLN A 1 185 ? 1.401 -10.361 49.475 1.00 56.41 185 GLN A C 1
ATOM 1553 O O . GLN A 1 185 ? 2.432 -9.715 49.615 1.00 56.41 185 GLN A O 1
ATOM 1558 N N . HIS A 1 186 ? 1.436 -11.656 49.139 1.00 57.28 186 HIS A N 1
ATOM 1559 C CA . HIS A 1 186 ? 2.691 -12.402 48.961 1.00 57.28 186 HIS A CA 1
ATOM 1560 C C . HIS A 1 186 ? 3.008 -12.605 47.476 1.00 57.28 186 HIS A C 1
ATOM 1562 O O . HIS A 1 186 ? 2.116 -12.960 46.720 1.00 57.28 186 HIS A O 1
ATOM 1568 N N . GLN A 1 187 ? 4.255 -12.405 47.035 1.00 60.47 187 GLN A N 1
ATOM 1569 C CA . GLN A 1 187 ? 4.686 -12.685 45.649 1.00 60.47 187 GLN A CA 1
ATOM 1570 C C . GLN A 1 187 ? 4.863 -14.197 45.387 1.00 60.47 187 GLN A C 1
ATOM 1572 O O . GLN A 1 187 ? 4.947 -14.640 44.242 1.00 60.47 187 GLN A O 1
ATOM 1577 N N . GLU A 1 188 ? 4.934 -14.996 46.451 1.00 65.56 188 GLU A N 1
ATOM 1578 C CA . GLU A 1 188 ? 5.161 -16.433 46.372 1.00 65.56 188 GLU A CA 1
ATOM 1579 C C . GLU A 1 188 ? 3.876 -17.219 46.078 1.00 65.56 188 GLU A C 1
ATOM 1581 O O . GLU A 1 188 ? 2.768 -16.829 46.457 1.00 65.56 188 GLU A O 1
ATOM 1586 N N . LEU A 1 189 ? 4.047 -18.350 45.388 1.00 67.44 189 LEU A N 1
ATOM 1587 C CA . LEU A 1 189 ? 3.004 -19.360 45.208 1.00 67.44 189 LEU A CA 1
ATOM 1588 C C . LEU A 1 189 ? 2.586 -19.910 46.576 1.00 67.44 189 LEU A C 1
ATOM 1590 O O . LEU A 1 189 ? 3.439 -20.113 47.442 1.00 67.44 189 LEU A O 1
ATOM 1594 N N . SER A 1 190 ? 1.295 -20.193 46.752 1.00 71.69 190 SER A N 1
ATOM 1595 C CA . SER A 1 190 ? 0.816 -20.899 47.945 1.00 71.69 190 SER A CA 1
ATOM 1596 C C . SER A 1 190 ? 1.492 -22.274 48.051 1.00 71.69 190 SER A C 1
ATOM 1598 O O . SER A 1 190 ? 1.806 -22.886 47.030 1.00 71.69 190 SER A O 1
ATOM 1600 N N . GLU A 1 191 ? 1.698 -22.793 49.263 1.00 71.06 191 GLU A N 1
ATOM 1601 C CA . GLU A 1 191 ? 2.296 -24.124 49.478 1.00 71.06 191 GLU A CA 1
ATOM 1602 C C . GLU A 1 191 ? 1.553 -25.227 48.702 1.00 71.06 191 GLU A C 1
ATOM 1604 O O . GLU A 1 191 ? 2.173 -26.121 48.130 1.00 71.06 191 GLU A O 1
ATOM 1609 N N . LEU A 1 192 ? 0.231 -25.097 48.555 1.00 69.38 192 LEU A N 1
ATOM 1610 C CA . LEU A 1 192 ? -0.576 -25.982 47.707 1.00 69.38 192 LEU A CA 1
ATOM 1611 C C . LEU A 1 192 ? -0.205 -25.875 46.220 1.00 69.38 192 LEU A C 1
ATOM 1613 O O . LEU A 1 192 ? -0.072 -26.883 45.531 1.00 69.38 192 LEU A O 1
ATOM 1617 N N . GLU A 1 193 ? 0.006 -24.660 45.715 1.00 72.06 193 GLU A N 1
ATOM 1618 C CA . GLU A 1 193 ? 0.408 -24.431 44.323 1.00 72.06 193 GLU A CA 1
ATOM 1619 C C . GLU A 1 193 ? 1.826 -24.955 44.056 1.00 72.06 193 GLU A C 1
ATOM 1621 O O . GLU A 1 193 ? 2.096 -25.463 42.966 1.00 72.06 193 GLU A O 1
ATOM 1626 N N . LYS A 1 194 ? 2.721 -24.886 45.053 1.00 76.19 194 LYS A N 1
ATOM 1627 C CA . LYS A 1 194 ? 4.062 -25.486 44.990 1.00 76.19 194 LYS A CA 1
ATOM 1628 C C . LYS A 1 194 ? 3.972 -27.014 44.864 1.00 76.19 194 LYS A C 1
ATOM 1630 O O . LYS A 1 194 ? 4.612 -27.570 43.975 1.00 76.19 194 LYS A O 1
ATOM 1635 N N . ILE A 1 195 ? 3.132 -27.670 45.670 1.00 72.38 195 ILE A N 1
ATOM 1636 C CA . ILE A 1 195 ? 2.913 -29.132 45.640 1.00 72.38 195 ILE A CA 1
ATOM 1637 C C . ILE A 1 195 ? 2.292 -29.594 44.311 1.00 72.38 195 ILE A C 1
ATOM 1639 O O . ILE A 1 195 ? 2.703 -30.596 43.730 1.00 72.38 195 ILE A O 1
ATOM 1643 N N . ILE A 1 196 ? 1.325 -28.855 43.769 1.00 68.88 196 ILE A N 1
ATOM 1644 C CA . ILE A 1 196 ? 0.704 -29.221 42.486 1.00 68.88 196 ILE A CA 1
ATOM 1645 C C . ILE A 1 196 ? 1.696 -29.049 41.333 1.00 68.88 196 ILE A C 1
ATOM 1647 O O . ILE A 1 196 ? 1.709 -29.853 40.402 1.00 68.88 196 ILE A O 1
ATOM 1651 N N . LYS A 1 197 ? 2.567 -28.037 41.394 1.00 68.69 197 LYS A N 1
ATOM 1652 C CA . LYS A 1 197 ? 3.584 -27.792 40.365 1.00 68.69 197 LYS A CA 1
ATOM 1653 C C . LYS A 1 197 ? 4.679 -28.861 40.341 1.00 68.69 197 LYS A C 1
ATOM 1655 O O . LYS A 1 197 ? 5.256 -29.092 39.280 1.00 68.69 197 LYS A O 1
ATOM 1660 N N . THR A 1 198 ? 4.973 -29.494 41.477 1.00 70.81 198 THR A N 1
ATOM 1661 C CA . THR A 1 198 ? 5.891 -30.642 41.538 1.00 70.81 198 THR A CA 1
ATOM 1662 C C . THR A 1 198 ? 5.227 -31.946 41.095 1.00 70.81 198 THR A C 1
ATOM 1664 O O . THR A 1 198 ? 5.924 -32.872 40.684 1.00 70.81 198 THR A O 1
ATOM 1667 N N . SER A 1 199 ? 3.893 -32.020 41.113 1.00 67.44 199 SER A N 1
ATOM 1668 C CA . SER A 1 199 ? 3.146 -33.155 40.567 1.00 67.44 199 SER A CA 1
ATOM 1669 C C . SER A 1 199 ? 3.134 -33.158 39.028 1.00 67.44 199 SER A C 1
ATOM 1671 O O . SER A 1 199 ? 3.170 -32.112 38.376 1.00 67.44 199 SER A O 1
ATOM 1673 N N . THR A 1 200 ? 3.017 -34.337 38.410 1.00 66.50 200 THR A N 1
ATOM 1674 C CA . THR A 1 200 ? 2.933 -34.522 36.944 1.00 66.50 200 THR A CA 1
ATOM 1675 C C . THR A 1 200 ? 1.550 -34.154 36.375 1.00 66.50 200 THR A C 1
ATOM 1677 O O . THR A 1 200 ? 1.022 -34.808 35.473 1.00 66.50 200 THR A O 1
ATOM 1680 N N . TRP A 1 201 ? 0.950 -33.070 36.875 1.00 69.12 201 TRP A N 1
ATOM 1681 C CA . TRP A 1 201 ? -0.384 -32.576 36.515 1.00 69.12 201 TRP A CA 1
ATOM 1682 C C . TRP A 1 201 ? -0.588 -32.440 35.001 1.00 69.12 201 TRP A C 1
ATOM 1684 O O . TRP A 1 201 ? -1.591 -32.887 34.439 1.00 69.12 201 TRP A O 1
ATOM 1694 N N . THR A 1 202 ? 0.405 -31.877 34.312 1.00 65.75 202 THR A N 1
ATOM 1695 C CA . THR A 1 202 ? 0.379 -31.681 32.856 1.00 65.75 202 THR A CA 1
ATOM 1696 C C . THR A 1 202 ? 0.274 -33.004 32.094 1.00 65.75 202 THR A C 1
ATOM 1698 O O . THR A 1 202 ? -0.387 -33.075 31.057 1.00 65.75 202 THR A O 1
ATOM 1701 N N . ASP A 1 203 ? 0.901 -34.061 32.610 1.00 70.44 203 ASP A N 1
ATOM 1702 C CA . ASP A 1 203 ? 0.887 -35.387 31.998 1.00 70.44 203 ASP A CA 1
ATOM 1703 C C . ASP A 1 203 ? -0.412 -36.134 32.314 1.00 70.44 203 ASP A C 1
ATOM 1705 O O . ASP A 1 203 ? -0.951 -36.808 31.433 1.00 70.44 203 ASP A O 1
ATOM 1709 N N . TYR A 1 204 ? -0.964 -35.956 33.520 1.00 71.00 204 TYR A N 1
ATOM 1710 C CA . TYR A 1 204 ? -2.289 -36.456 33.895 1.00 71.00 204 TYR A CA 1
ATOM 1711 C C . TYR A 1 204 ? -3.397 -35.859 33.013 1.00 71.00 204 TYR A C 1
ATOM 1713 O O . TYR A 1 204 ? -4.151 -36.602 32.384 1.00 71.00 204 TYR A O 1
ATOM 1721 N N . MET A 1 205 ? -3.432 -34.532 32.845 1.00 68.19 205 MET A N 1
ATOM 1722 C CA . MET A 1 205 ? -4.412 -33.862 31.974 1.00 68.19 205 MET A CA 1
ATOM 1723 C C . MET A 1 205 ? -4.258 -34.270 30.501 1.00 68.19 205 MET A C 1
ATOM 1725 O O . MET A 1 205 ? -5.249 -34.422 29.780 1.00 68.19 205 MET A O 1
ATOM 1729 N N . ARG A 1 206 ? -3.020 -34.507 30.040 1.00 72.44 206 ARG A N 1
ATOM 1730 C CA . ARG A 1 206 ? -2.748 -35.017 28.686 1.00 72.44 206 ARG A CA 1
ATOM 1731 C C . ARG A 1 206 ? -3.235 -36.460 28.507 1.00 72.44 206 ARG A C 1
ATOM 1733 O O . ARG A 1 206 ? -3.698 -36.793 27.418 1.00 72.44 206 ARG A O 1
ATOM 1740 N N . LYS A 1 207 ? -3.165 -37.299 29.548 1.00 74.31 207 LYS A N 1
ATOM 1741 C CA . LYS A 1 207 ? -3.723 -38.664 29.561 1.00 74.31 207 LYS A CA 1
ATOM 1742 C C . LYS A 1 207 ? -5.253 -38.660 29.593 1.00 74.31 207 LYS A C 1
ATOM 1744 O O . LYS A 1 207 ? -5.852 -39.329 28.763 1.00 74.31 207 LYS A O 1
ATOM 1749 N N . LEU A 1 208 ? -5.890 -37.855 30.447 1.00 69.12 208 LEU A N 1
ATOM 1750 C CA . LEU A 1 208 ? -7.355 -37.709 30.492 1.00 69.12 208 LEU A CA 1
ATOM 1751 C C . LEU A 1 208 ? -7.946 -37.296 29.138 1.00 69.12 208 LEU A C 1
ATOM 1753 O O . LEU A 1 208 ? -8.963 -37.834 28.707 1.00 69.12 208 LEU A O 1
ATOM 1757 N N . ARG A 1 209 ? -7.275 -36.384 28.424 1.00 69.25 209 ARG A N 1
ATOM 1758 C CA . ARG A 1 209 ? -7.697 -35.954 27.083 1.00 69.25 209 ARG A CA 1
ATOM 1759 C C . ARG A 1 209 ? -7.634 -37.088 26.043 1.00 69.25 209 ARG A C 1
ATOM 1761 O O . ARG A 1 209 ? -8.348 -37.011 25.054 1.00 69.25 209 ARG A O 1
ATOM 1768 N N . LYS A 1 210 ? -6.820 -38.130 26.269 1.00 71.94 210 LYS A N 1
ATOM 1769 C CA . LYS A 1 210 ? -6.739 -39.330 25.414 1.00 71.94 210 LYS A CA 1
ATOM 1770 C C . LYS A 1 210 ? -7.788 -40.398 25.741 1.00 71.94 210 LYS A C 1
ATOM 1772 O O . LYS A 1 210 ? -8.057 -41.215 24.881 1.00 71.94 210 LYS A O 1
ATOM 1777 N N . VAL A 1 211 ? -8.354 -40.407 26.951 1.00 68.69 211 VAL A N 1
ATOM 1778 C CA . VAL A 1 211 ? -9.371 -41.392 27.386 1.00 68.69 211 VAL A CA 1
ATOM 1779 C C . VAL A 1 211 ? -10.788 -40.985 26.951 1.00 68.69 211 VAL A C 1
ATOM 1781 O O . VAL A 1 211 ? -11.699 -41.801 26.940 1.00 68.69 211 VAL A O 1
ATOM 1784 N N . ARG A 1 212 ? -10.988 -39.716 26.577 1.00 55.19 212 ARG A N 1
ATOM 1785 C CA . ARG A 1 212 ? -12.282 -39.169 26.136 1.00 55.19 212 ARG A CA 1
ATOM 1786 C C . ARG A 1 212 ? -12.566 -39.314 24.628 1.00 55.19 212 ARG A C 1
ATOM 1788 O O . ARG A 1 212 ? -13.495 -38.665 24.151 1.00 55.19 212 ARG A O 1
ATOM 1795 N N . PHE A 1 213 ? -11.798 -40.137 23.911 1.00 45.56 213 PHE A N 1
ATOM 1796 C CA . PHE A 1 213 ? -12.007 -40.483 22.500 1.00 45.56 213 PHE A CA 1
ATOM 1797 C C . PHE A 1 213 ? -11.947 -41.992 22.303 1.00 45.56 213 PHE A C 1
ATOM 1799 O O . PHE A 1 213 ? -11.012 -42.604 22.868 1.00 45.56 213 PHE A O 1
#

Sequence (213 aa):
MASVYNLFHDAIHMEDSIVERYEQNNAVESRRHFAALKIQKHFRGFLTRNRIKRLHKYAILIQKTFRGWLARYHLPDRLHEYYDRLFLDHINKSAAKIQATWKGYSFRKYEVCIKDIREERALREKANEEMQMMLRLQRELMMGGIQAGTKPQNINLLENIIEVCIDRHHLLSTKQIRGVLSAPQHQELSELEKIIKTSTWTDYMRKLRKVRF

Radius of gyration: 53.7 Å; chains: 1; bounding box: 113×51×149 Å

InterPro domains:
  IPR000048 IQ motif, EF-hand binding site [PF00612] (35-53)
  IPR000048 IQ motif, EF-hand binding site [PF00612] (56-73)
  IPR000048 IQ motif, EF-hand binding site [PF00612] (93-110)
  IPR000048 IQ motif, EF-hand binding site [SM00015] (31-53)
  IPR000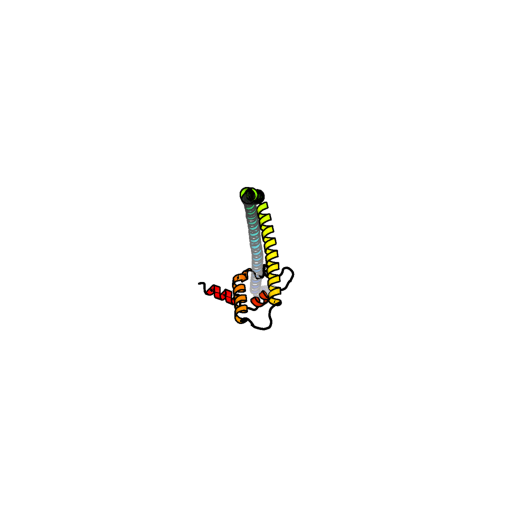048 IQ motif, EF-hand binding site [SM00015] (54-76)
  IPR000048 IQ motif, EF-hand binding site [SM00015] (90-112)
  IPR027417 P-loop containing nucleoside triphosphate hydrolase [SSF52540] (17-115)
  IPR051185 Abnormal Spindle-like Microcephaly-associated [PTHR22706] (35-188)

Foldseek 3Di:
DVVVVVVVVCVVCVVVVVVVVVVVVVVVVVVVVVVVVVVVVVVVVVVVVVVVVVVVVVVCVVVVVVVVVVCVVCVVVVVVVVVVVVVVVVVVVVVVVVVVVVVVVCCCPPPDPPVVVVVVVVVVVVVVVVVVVVVVVVVVVVVVDDDDDDDPDPVVVVVVLVVVCLVVVVQPQDPVGHHVPDDPPDPDGDPSNVVVVPDPSVVVVVVVVVVVD

Organism: Acanthoscelides obtectus (NCBI:txid200917)

pLDDT: mean 82.13, std 15.58, range [40.5, 98.62]